Protein AF-A0A7W3QN17-F1 (afdb_monomer_lite)

Sequence (196 aa):
MSDGEKDFDPEIYRQVREPCVKVFTAPLEEVTPEARPVAGLGADSLDFSELAEGVTETFGISLTEEDVRGVETVADVPPQEIRQVNAHGPATQLNDTAEANALRRAFGETPPPVTAPKGVLGHLMGAAGAVEAVAGLLSASRGLAPPVANHENRAEDCPLDVVTGGPRHVGAGPVLSNSFGFGGHNACLVLGPPPE

Secondary structure (DSSP, 8-state):
---------HHHHHHHHHHHHHHH---GGG--SS----TT-------HHHHHHHHHHHH-----HHHHHT--B--S--GGG--EEE----S-HHHHHHHHHHHHHHHTTSPPPEE-THHHH---GGGHHHHHHHHHHHHHHHTEEPPPTT-----TT--S-B--SS-EE--SS-EEEEEEEGGGEEEEEEEPPPP-

pLDDT: mean 72.16, std 18.78, range [33.53, 97.31]

Organism: Actinomadura namibiensis (NCBI:txid182080)

Foldseek 3Di:
DDDCPPPDPVVVVVVVLVVVCVVVVDDSVVDDPDDDPDPPPPPPPCQLVNLQVVCCVPPVDHDDPLLRVLKDQDPPDQQVQALEEADQCLVDPVRLLVRLVVQCVRNPQAHHEYEYCCQPVPDPAPCNQSNSLSVQSCCQAVQKDAARHPPPDPPPPRSHNGHHDGIDRRDHFWYWYWHAHPPGPIDITIIHHGDD

Structure (mmCIF, N/CA/C/O backbone):
data_AF-A0A7W3QN17-F1
#
_entry.id   AF-A0A7W3QN17-F1
#
loop_
_atom_site.group_PDB
_atom_site.id
_atom_site.type_symbol
_atom_site.label_atom_id
_atom_site.label_alt_id
_atom_site.label_comp_id
_atom_site.label_asym_id
_atom_site.label_entity_id
_atom_site.label_seq_id
_atom_site.pdbx_PDB_ins_code
_atom_site.Cartn_x
_atom_site.Cartn_y
_atom_site.Cartn_z
_atom_site.occupancy
_atom_site.B_iso_or_equiv
_atom_site.auth_seq_id
_atom_site.auth_comp_id
_atom_site.auth_asym_id
_atom_site.auth_atom_id
_atom_site.pdbx_PDB_model_num
ATOM 1 N N . MET A 1 1 ? 11.129 30.497 -16.661 1.00 36.94 1 MET A N 1
ATOM 2 C CA . MET A 1 1 ? 11.023 29.082 -16.258 1.00 36.94 1 MET A CA 1
ATOM 3 C C . MET A 1 1 ? 10.074 28.473 -17.265 1.00 36.94 1 MET A C 1
ATOM 5 O O . MET A 1 1 ? 8.924 28.874 -17.267 1.00 36.94 1 MET A O 1
ATOM 9 N N . SER A 1 2 ? 10.598 27.736 -18.244 1.00 34.81 2 SER A N 1
ATOM 10 C CA . SER A 1 2 ? 9.805 27.171 -19.340 1.00 34.81 2 SER A CA 1
ATOM 11 C C . SER A 1 2 ? 8.930 26.046 -18.803 1.00 34.81 2 SER A C 1
ATOM 13 O O . SER A 1 2 ? 9.439 25.182 -18.087 1.00 34.81 2 SER A O 1
ATOM 15 N N . ASP A 1 3 ? 7.646 26.082 -19.143 1.00 39.78 3 ASP A N 1
ATOM 16 C CA . ASP A 1 3 ? 6.685 25.020 -18.869 1.00 39.78 3 ASP A CA 1
ATOM 17 C C . ASP A 1 3 ? 7.215 23.708 -19.455 1.00 39.78 3 ASP A C 1
ATOM 19 O O . ASP A 1 3 ? 7.410 23.578 -20.662 1.00 39.78 3 ASP A O 1
ATOM 23 N N . GLY A 1 4 ? 7.552 22.767 -18.575 1.00 38.47 4 GLY A N 1
ATOM 24 C CA . GLY A 1 4 ? 8.041 21.446 -18.948 1.00 38.47 4 GLY A CA 1
ATOM 25 C C . GLY A 1 4 ? 6.897 20.586 -19.462 1.00 38.47 4 GLY A C 1
ATOM 26 O O . GLY A 1 4 ? 6.431 19.696 -18.753 1.00 38.47 4 GLY A O 1
ATOM 27 N N . GLU A 1 5 ? 6.441 20.863 -20.680 1.00 43.50 5 GLU A N 1
ATOM 28 C CA . GLU A 1 5 ? 5.715 19.892 -21.491 1.00 43.50 5 GLU A CA 1
ATOM 29 C C . GLU A 1 5 ? 6.632 18.666 -21.615 1.00 43.50 5 GLU A C 1
ATOM 31 O O . GLU A 1 5 ? 7.765 18.764 -22.092 1.00 43.50 5 GLU A O 1
ATOM 36 N N . LYS A 1 6 ? 6.210 17.524 -21.059 1.00 45.06 6 LYS A N 1
ATOM 37 C CA . LYS A 1 6 ? 6.950 16.267 -21.200 1.00 45.06 6 LYS A CA 1
ATOM 38 C C . LYS A 1 6 ? 6.906 15.902 -22.681 1.00 45.06 6 LYS A C 1
ATOM 40 O O . LYS A 1 6 ? 5.905 15.366 -23.142 1.00 45.06 6 LYS A O 1
ATOM 45 N N . ASP A 1 7 ? 7.973 16.230 -23.395 1.00 48.78 7 ASP A N 1
ATOM 46 C CA . ASP A 1 7 ? 8.145 15.951 -24.817 1.00 48.78 7 ASP A CA 1
ATOM 47 C C . ASP A 1 7 ? 8.186 14.423 -25.004 1.00 48.78 7 ASP A C 1
ATOM 49 O O . ASP A 1 7 ? 9.203 13.760 -24.784 1.00 48.78 7 ASP A O 1
ATOM 53 N N . PHE A 1 8 ? 7.021 13.830 -25.261 1.00 54.09 8 PHE A N 1
ATOM 54 C CA . PHE A 1 8 ? 6.884 12.401 -25.511 1.00 54.09 8 PHE A CA 1
ATOM 55 C C . PHE A 1 8 ? 7.247 12.169 -26.974 1.00 54.09 8 PHE A C 1
ATOM 57 O O . PHE A 1 8 ? 6.595 12.734 -27.850 1.00 54.09 8 PHE A O 1
ATOM 64 N N . ASP A 1 9 ? 8.270 11.353 -27.246 1.00 69.19 9 ASP A N 1
ATOM 65 C CA . ASP A 1 9 ? 8.667 11.034 -28.621 1.00 69.19 9 ASP A CA 1
ATOM 66 C C . ASP A 1 9 ? 7.460 10.432 -29.378 1.00 69.19 9 ASP A C 1
ATOM 68 O O . ASP A 1 9 ? 7.006 9.329 -29.033 1.00 69.19 9 ASP A O 1
ATOM 72 N N . PRO A 1 10 ? 6.919 11.132 -30.396 1.00 66.06 10 PRO A N 1
ATOM 73 C CA . PRO A 1 10 ? 5.722 10.697 -31.109 1.00 66.06 10 PRO A CA 1
ATOM 74 C C . PRO A 1 10 ? 5.904 9.345 -31.802 1.00 66.06 10 PRO A C 1
ATOM 76 O O . PRO A 1 10 ? 4.937 8.603 -31.985 1.00 66.06 10 PRO A O 1
ATOM 79 N N . GLU A 1 11 ? 7.139 9.007 -32.173 1.00 63.81 11 GLU A N 1
ATOM 80 C CA . GLU A 1 11 ? 7.461 7.753 -32.840 1.00 63.81 11 GLU A CA 1
ATOM 81 C C . GLU A 1 11 ? 7.458 6.584 -31.848 1.00 63.81 11 GLU A C 1
ATOM 83 O O . GLU A 1 11 ? 6.894 5.530 -32.148 1.00 63.81 11 GLU A O 1
ATOM 88 N N . ILE A 1 12 ? 7.976 6.782 -30.631 1.00 62.78 12 ILE A N 1
ATOM 89 C CA . ILE A 1 12 ? 7.890 5.784 -29.550 1.00 62.78 12 ILE A CA 1
ATOM 90 C C . ILE A 1 12 ? 6.429 5.572 -29.145 1.00 62.78 12 ILE A C 1
ATOM 92 O O . ILE A 1 12 ? 5.979 4.431 -29.014 1.00 62.78 12 ILE A O 1
ATOM 96 N N . TYR A 1 13 ? 5.664 6.657 -28.999 1.00 60.62 13 TYR A N 1
ATOM 97 C CA . TYR A 1 13 ? 4.239 6.576 -28.686 1.00 60.62 13 TYR A CA 1
ATOM 98 C C . TYR A 1 13 ? 3.478 5.751 -29.734 1.00 60.62 13 TYR A C 1
ATOM 100 O O . TYR A 1 13 ? 2.711 4.853 -29.387 1.00 60.62 13 TYR A O 1
ATOM 108 N N . ARG A 1 14 ? 3.745 5.988 -31.024 1.00 65.69 14 ARG A N 1
ATOM 109 C CA . ARG A 1 14 ? 3.155 5.234 -32.136 1.00 65.69 14 ARG A CA 1
ATOM 110 C C . ARG A 1 14 ? 3.524 3.747 -32.098 1.00 65.69 14 ARG A C 1
ATOM 112 O O . ARG A 1 14 ? 2.636 2.903 -32.219 1.00 65.69 14 ARG A O 1
ATOM 119 N N . GLN A 1 15 ? 4.799 3.426 -31.874 1.00 66.50 15 GLN A N 1
ATOM 120 C CA . GLN A 1 15 ? 5.297 2.045 -31.825 1.00 66.50 15 GLN A CA 1
ATOM 121 C C . GLN A 1 15 ? 4.702 1.225 -30.673 1.00 66.50 15 GLN A C 1
ATOM 123 O O . GLN A 1 15 ? 4.503 0.021 -30.827 1.00 66.50 15 GLN A O 1
ATOM 128 N N . VAL A 1 16 ? 4.385 1.859 -29.540 1.00 57.88 16 VAL A N 1
ATOM 129 C CA . VAL A 1 16 ? 3.732 1.206 -28.391 1.00 57.88 16 VAL A CA 1
ATOM 130 C C . VAL A 1 16 ? 2.209 1.144 -28.564 1.00 57.88 16 VAL A C 1
ATOM 132 O O . VAL A 1 16 ? 1.584 0.145 -28.209 1.00 57.88 16 VAL A O 1
ATOM 135 N N . ARG A 1 17 ? 1.599 2.181 -29.151 1.00 63.09 17 ARG A N 1
ATOM 136 C CA . ARG A 1 17 ? 0.145 2.291 -29.350 1.00 63.09 17 ARG A CA 1
ATOM 137 C C . ARG A 1 17 ? -0.404 1.284 -30.356 1.00 63.09 17 ARG A C 1
ATOM 139 O O . ARG A 1 17 ? -1.451 0.689 -30.107 1.00 63.09 17 ARG A O 1
ATOM 146 N N . GLU A 1 18 ? 0.278 1.083 -31.481 1.00 68.12 18 GLU A N 1
ATOM 147 C CA . GLU A 1 18 ? -0.204 0.206 -32.558 1.00 68.12 18 GLU A CA 1
ATOM 148 C C . GLU A 1 18 ? -0.396 -1.268 -32.116 1.00 68.12 18 GLU A C 1
ATOM 150 O O . GLU A 1 18 ? -1.425 -1.858 -32.464 1.00 68.12 18 GLU A O 1
ATOM 155 N N . PRO A 1 19 ? 0.511 -1.888 -31.332 1.00 64.94 19 PRO A N 1
ATOM 156 C CA . PRO A 1 19 ? 0.279 -3.205 -30.736 1.00 64.94 19 PRO A CA 1
ATOM 157 C C . PRO A 1 19 ? -0.889 -3.239 -29.744 1.00 64.94 19 PRO A C 1
ATOM 159 O O . PRO A 1 19 ? -1.699 -4.161 -29.808 1.00 64.94 19 PRO A O 1
ATOM 162 N N . CYS A 1 20 ? -1.017 -2.239 -28.863 1.00 49.06 20 CYS A N 1
ATOM 163 C CA . CYS A 1 20 ? -2.095 -2.181 -27.869 1.00 49.06 20 CYS A CA 1
ATOM 164 C C . CYS A 1 20 ? -3.478 -2.140 -28.532 1.00 49.06 20 CYS A C 1
ATOM 166 O O . CYS A 1 20 ? -4.368 -2.888 -28.147 1.00 49.06 20 CYS A O 1
ATOM 168 N N . VAL A 1 21 ? -3.640 -1.344 -29.589 1.00 65.25 21 VAL A N 1
ATOM 169 C CA . VAL A 1 21 ? -4.884 -1.275 -30.377 1.00 65.25 21 VAL A CA 1
ATOM 170 C C . VAL A 1 21 ? -5.237 -2.617 -31.015 1.00 65.25 21 VAL A C 1
ATOM 172 O O . VAL A 1 21 ? -6.396 -3.023 -31.014 1.00 65.25 21 VAL A O 1
ATOM 175 N N . LYS A 1 22 ? -4.235 -3.348 -31.518 1.00 60.97 22 LYS A N 1
ATOM 176 C CA . LYS A 1 22 ? -4.445 -4.678 -32.107 1.00 60.97 22 LYS A CA 1
ATOM 177 C C . LYS A 1 22 ? -4.839 -5.730 -31.072 1.00 60.97 22 LYS A C 1
ATOM 179 O O . LYS A 1 22 ? -5.630 -6.608 -31.396 1.00 60.97 22 LYS A O 1
ATOM 184 N N . VAL A 1 23 ? -4.279 -5.661 -29.864 1.00 56.19 23 VAL A N 1
ATOM 185 C CA . VAL A 1 23 ? -4.540 -6.628 -28.784 1.00 56.19 23 VAL A CA 1
ATOM 186 C C . VAL A 1 23 ? -5.874 -6.353 -28.094 1.00 56.19 23 VAL A C 1
ATOM 188 O O . VAL A 1 23 ? -6.630 -7.284 -27.846 1.00 56.19 23 VAL A O 1
ATOM 191 N N . PHE A 1 24 ? -6.169 -5.086 -27.804 1.00 47.88 24 PHE A N 1
ATOM 192 C CA . PHE A 1 24 ? -7.329 -4.686 -27.003 1.00 47.88 24 PHE A CA 1
ATOM 193 C C . PHE A 1 24 ? -8.538 -4.256 -27.840 1.00 47.88 24 PHE A C 1
ATOM 195 O O . PHE A 1 24 ? -9.563 -3.879 -27.280 1.00 47.88 24 PHE A O 1
ATOM 202 N N . THR A 1 25 ? -8.448 -4.306 -29.175 1.00 66.44 25 THR A N 1
ATOM 203 C CA . THR A 1 25 ? -9.539 -3.945 -30.106 1.00 66.44 25 THR A CA 1
ATOM 204 C C . THR A 1 25 ? -10.136 -2.545 -29.892 1.00 66.44 25 THR A C 1
ATOM 206 O O . THR A 1 25 ? -11.248 -2.270 -30.334 1.00 66.44 25 THR A O 1
ATOM 209 N N . ALA A 1 26 ? -9.397 -1.642 -29.244 1.00 56.97 26 ALA A N 1
ATOM 210 C CA . ALA A 1 26 ? -9.817 -0.261 -29.031 1.00 56.97 26 ALA A CA 1
ATOM 211 C C . ALA A 1 26 ? -9.664 0.564 -30.324 1.00 56.97 26 ALA A C 1
ATOM 213 O O . ALA A 1 26 ? -8.673 0.374 -31.038 1.00 56.97 26 ALA A O 1
ATOM 214 N N . PRO A 1 27 ? -10.575 1.507 -30.633 1.00 69.69 27 PRO A N 1
ATOM 215 C CA . PRO A 1 27 ? -10.381 2.451 -31.728 1.00 69.69 27 PRO A CA 1
ATOM 216 C C . PRO A 1 27 ? -9.091 3.247 -31.518 1.00 69.69 27 PRO A C 1
ATOM 218 O O . PRO A 1 27 ? -8.820 3.748 -30.425 1.00 69.69 27 PRO A O 1
ATOM 221 N N . LEU A 1 28 ? -8.266 3.355 -32.562 1.00 65.31 28 LEU A N 1
ATOM 222 C CA . LEU A 1 28 ? -6.945 3.979 -32.472 1.00 65.31 28 LEU A CA 1
ATOM 223 C C . LEU A 1 28 ? -7.077 5.412 -31.937 1.00 65.31 28 LEU A C 1
ATOM 225 O O . LEU A 1 28 ? -6.368 5.797 -31.012 1.00 65.31 28 LEU A O 1
ATOM 229 N N . GLU A 1 29 ? -8.028 6.165 -32.474 1.00 70.06 29 GLU A N 1
ATOM 230 C CA . GLU A 1 29 ? -8.421 7.527 -32.113 1.00 70.06 29 GLU A CA 1
ATOM 231 C C . GLU A 1 29 ? -8.774 7.745 -30.631 1.00 70.06 29 GLU A C 1
ATOM 233 O O . GLU A 1 29 ? -8.640 8.871 -30.155 1.00 70.06 29 GLU A O 1
ATOM 238 N N . GLU A 1 30 ? -9.150 6.700 -29.892 1.00 64.31 30 GLU A N 1
ATOM 239 C CA . GLU A 1 30 ? -9.484 6.783 -28.463 1.00 64.31 30 GLU A CA 1
ATOM 240 C C . GLU A 1 30 ? -8.268 6.556 -27.552 1.00 64.31 30 GLU A C 1
ATOM 242 O O . GLU A 1 30 ? -8.265 6.964 -26.390 1.00 64.31 30 GLU A O 1
ATOM 247 N N . VAL A 1 31 ? -7.191 5.966 -28.080 1.00 59.59 31 VAL A N 1
ATOM 248 C CA . VAL A 1 31 ? -5.925 5.813 -27.358 1.00 59.59 31 VAL A CA 1
ATOM 249 C C . VAL A 1 31 ? -5.125 7.102 -27.513 1.00 59.59 31 VAL A C 1
ATOM 251 O O . VAL A 1 31 ? -4.498 7.323 -28.554 1.00 59.59 31 VAL A O 1
ATOM 254 N N . THR A 1 32 ? -5.166 7.947 -26.481 1.00 67.94 32 THR A N 1
ATOM 255 C CA . THR A 1 32 ? -4.468 9.242 -26.418 1.00 67.94 32 THR A CA 1
ATOM 256 C C . THR A 1 32 ? -3.353 9.218 -25.359 1.00 67.94 32 THR A C 1
ATOM 258 O O . THR A 1 32 ? -3.362 8.355 -24.477 1.00 67.94 32 THR A O 1
ATOM 261 N N . PRO A 1 33 ? -2.333 10.093 -25.448 1.00 52.28 33 PRO A N 1
ATOM 262 C CA . PRO A 1 33 ? -1.288 10.195 -24.423 1.00 52.28 33 PRO A CA 1
ATOM 263 C C . PRO A 1 33 ? -1.785 10.887 -23.142 1.00 52.28 33 PRO A C 1
ATOM 265 O O . PRO A 1 33 ? -1.054 10.987 -22.158 1.00 52.28 33 PRO A O 1
ATOM 268 N N . GLU A 1 34 ? -3.026 11.370 -23.144 1.00 48.50 34 GLU A N 1
ATOM 269 C CA . GLU A 1 34 ? -3.639 12.123 -22.064 1.00 48.50 34 GLU A CA 1
ATOM 270 C C . GLU A 1 34 ? -4.595 11.215 -21.292 1.00 48.50 34 GLU A C 1
ATOM 272 O O . GLU A 1 34 ? -5.586 10.718 -21.827 1.00 48.50 34 GLU A O 1
ATOM 277 N N . ALA A 1 35 ? -4.335 11.016 -20.001 1.00 45.31 35 ALA A N 1
ATOM 278 C CA . ALA A 1 35 ? -5.284 10.321 -19.145 1.00 45.31 35 ALA A CA 1
ATOM 279 C C . ALA A 1 35 ? -6.529 11.202 -18.949 1.00 45.31 35 ALA A C 1
ATOM 281 O O . ALA A 1 35 ? -6.460 12.257 -18.317 1.00 45.31 35 ALA A O 1
ATOM 282 N N . ARG A 1 36 ? -7.673 10.767 -19.485 1.00 41.97 36 ARG A N 1
ATOM 283 C CA . ARG A 1 36 ? -8.985 11.369 -19.222 1.00 41.97 36 ARG A CA 1
ATOM 284 C C . ARG A 1 36 ? -9.959 10.281 -18.768 1.00 41.97 36 ARG A C 1
ATOM 286 O O . ARG A 1 36 ? -9.915 9.183 -19.321 1.00 41.97 36 ARG A O 1
ATOM 293 N N . PRO A 1 37 ? -10.855 10.559 -17.807 1.00 37.44 37 PRO A N 1
ATOM 294 C CA . PRO A 1 37 ? -11.975 9.670 -17.525 1.00 37.44 37 PRO A CA 1
ATOM 295 C C . PRO A 1 37 ? -12.833 9.542 -18.789 1.00 37.44 37 PRO A C 1
ATOM 297 O O . PRO A 1 37 ? -13.366 10.545 -19.269 1.00 37.44 37 PRO A O 1
ATOM 300 N N . VAL A 1 38 ? -12.948 8.340 -19.356 1.00 40.91 38 VAL A N 1
ATOM 301 C CA . VAL A 1 38 ? -13.828 8.112 -20.508 1.00 40.91 38 VAL A CA 1
ATOM 302 C C . VAL A 1 38 ? -15.173 7.623 -19.995 1.00 40.91 38 VAL A C 1
ATOM 304 O O . VAL A 1 38 ? -15.309 6.500 -19.513 1.00 40.91 38 VAL A O 1
ATOM 307 N N . ALA A 1 39 ? -16.180 8.486 -20.084 1.00 37.25 39 ALA A N 1
ATOM 308 C CA . ALA A 1 39 ? -17.552 8.089 -19.820 1.00 37.25 39 ALA A CA 1
ATOM 309 C C . ALA A 1 39 ? -18.017 7.116 -20.918 1.00 37.25 39 ALA A C 1
ATOM 311 O O . ALA A 1 39 ? -18.034 7.479 -22.092 1.00 37.25 39 ALA A O 1
ATOM 312 N N . GLY A 1 40 ? -18.407 5.897 -20.534 1.00 39.50 40 GLY A N 1
ATOM 313 C CA . GLY A 1 40 ? -19.042 4.935 -21.441 1.00 39.50 40 GLY A CA 1
ATOM 314 C C . GLY A 1 40 ? -18.103 4.016 -22.227 1.00 39.50 40 GLY A C 1
ATOM 315 O O . GLY A 1 40 ? -18.534 3.471 -23.236 1.00 39.50 40 GLY A O 1
ATOM 316 N N . LEU A 1 41 ? -16.859 3.805 -21.779 1.00 35.28 41 LEU A N 1
ATOM 317 C CA . LEU A 1 41 ? -15.902 2.939 -22.485 1.00 35.28 41 LEU A CA 1
ATOM 318 C C . LEU A 1 41 ? -16.312 1.458 -22.561 1.00 35.28 41 LEU A C 1
ATOM 320 O O . LEU A 1 41 ? -15.695 0.719 -23.317 1.00 35.28 41 LEU A O 1
ATOM 324 N N . GLY A 1 42 ? -17.287 0.983 -21.774 1.00 36.06 42 GLY A N 1
ATOM 325 C CA . GLY A 1 42 ? -17.647 -0.445 -21.751 1.00 36.06 42 GLY A CA 1
ATOM 326 C C . GLY A 1 42 ? -16.463 -1.379 -21.450 1.00 36.06 42 GLY A C 1
ATOM 327 O O . GLY A 1 42 ? -16.565 -2.584 -21.645 1.00 36.06 42 GLY A O 1
ATOM 328 N N . ALA A 1 43 ? -15.336 -0.825 -20.997 1.00 36.34 43 ALA A N 1
ATOM 329 C CA . ALA A 1 43 ? -14.327 -1.542 -20.265 1.00 36.34 43 ALA A CA 1
ATOM 330 C C . ALA A 1 43 ? -14.895 -1.651 -18.856 1.00 36.34 43 ALA A C 1
ATOM 332 O O . ALA A 1 43 ? -14.879 -0.666 -18.114 1.00 36.34 43 ALA A O 1
ATOM 333 N N . ASP A 1 44 ? -15.422 -2.822 -18.509 1.00 33.53 44 ASP A N 1
ATOM 334 C CA . ASP A 1 44 ? -15.405 -3.210 -17.109 1.00 33.53 44 ASP A CA 1
ATOM 335 C C . ASP A 1 44 ? -13.923 -3.189 -16.727 1.00 33.53 44 ASP A C 1
ATOM 337 O O . ASP A 1 44 ? -13.124 -4.048 -17.105 1.00 33.53 44 ASP A O 1
ATOM 341 N N . SER A 1 45 ? -13.510 -2.114 -16.047 1.00 37.88 45 SER A N 1
ATOM 342 C CA . SER A 1 45 ? -12.477 -2.247 -15.029 1.00 37.88 45 SER A CA 1
ATOM 343 C C . SER A 1 45 ? -12.808 -3.539 -14.307 1.00 37.88 45 SER A C 1
ATOM 345 O O . SER A 1 45 ? -13.958 -3.606 -13.882 1.00 37.88 45 SER A O 1
ATOM 347 N N . LEU A 1 46 ? -11.886 -4.514 -14.240 1.00 39.38 46 LEU A N 1
ATOM 348 C CA . LEU A 1 46 ? -12.014 -5.708 -13.389 1.00 39.38 46 LEU A CA 1
ATOM 349 C C . LEU A 1 46 ? -12.962 -5.361 -12.248 1.00 39.38 46 LEU A C 1
ATOM 351 O O . LEU A 1 46 ? -12.585 -4.530 -11.409 1.00 39.38 46 LEU A O 1
ATOM 355 N N . ASP A 1 47 ? -14.211 -5.838 -12.323 1.00 49.38 47 ASP A N 1
ATOM 356 C CA . ASP A 1 47 ? -15.201 -5.478 -11.314 1.00 49.38 47 ASP A CA 1
ATOM 357 C C . ASP A 1 47 ? -14.534 -5.882 -9.998 1.00 49.38 47 ASP A C 1
ATOM 359 O O . ASP A 1 47 ? -13.870 -6.924 -9.932 1.00 49.38 47 ASP A O 1
ATOM 363 N N . PHE A 1 48 ? -14.592 -5.047 -8.961 1.00 48.06 48 PHE A N 1
ATOM 364 C CA . PHE A 1 48 ? -14.012 -5.439 -7.678 1.00 48.06 48 PHE A CA 1
ATOM 365 C C . PHE A 1 48 ? -14.525 -6.827 -7.246 1.00 48.06 48 PHE A C 1
ATOM 367 O O . PHE A 1 48 ? -13.807 -7.545 -6.555 1.00 48.06 48 PHE A O 1
ATOM 374 N N . SER A 1 49 ? -15.709 -7.219 -7.724 1.00 50.00 49 SER A N 1
ATOM 375 C CA . SER A 1 49 ? -16.278 -8.565 -7.669 1.00 50.00 49 SER A CA 1
ATOM 376 C C . SER A 1 49 ? -15.427 -9.628 -8.393 1.00 50.00 49 SER A C 1
ATOM 378 O O . SER A 1 49 ? -15.053 -10.619 -7.775 1.00 50.00 49 SER A O 1
ATOM 380 N N . GLU A 1 50 ? -15.030 -9.420 -9.654 1.00 48.56 50 GLU A N 1
ATOM 381 C CA . GLU A 1 50 ? -14.155 -10.337 -10.413 1.00 48.56 50 GLU A CA 1
ATOM 382 C C . GLU A 1 50 ? -12.743 -10.433 -9.807 1.00 48.56 50 GLU A C 1
ATOM 384 O O . GLU A 1 50 ? -12.122 -11.498 -9.766 1.00 48.56 50 GLU A O 1
ATOM 389 N N . LEU A 1 51 ? -12.222 -9.317 -9.290 1.00 49.34 51 LEU A N 1
ATOM 390 C CA . LEU A 1 51 ? -10.953 -9.293 -8.566 1.00 49.34 51 LEU A CA 1
ATOM 391 C C . LEU A 1 51 ? -11.049 -10.041 -7.228 1.00 49.34 51 LEU A C 1
ATOM 393 O O . LEU A 1 51 ? -10.125 -10.771 -6.862 1.00 49.34 51 LEU A O 1
ATOM 397 N N . ALA A 1 52 ? -12.155 -9.865 -6.503 1.00 54.22 52 ALA A N 1
ATOM 398 C CA . ALA A 1 52 ? -12.439 -10.577 -5.265 1.00 54.22 52 ALA A CA 1
ATOM 399 C C . ALA A 1 52 ? -12.547 -12.088 -5.509 1.00 54.22 52 ALA A C 1
ATOM 401 O O . ALA A 1 52 ? -11.909 -12.856 -4.787 1.00 54.22 52 ALA A O 1
ATOM 402 N N . GLU A 1 53 ? -13.249 -12.507 -6.564 1.00 55.44 53 GLU A N 1
ATOM 403 C CA . GLU A 1 53 ? -13.318 -13.905 -7.003 1.00 55.44 53 GLU A CA 1
ATOM 404 C C . GLU A 1 53 ? -11.927 -14.461 -7.330 1.00 55.44 53 GLU A C 1
ATOM 406 O O . GLU A 1 53 ? -11.544 -15.506 -6.800 1.00 55.44 53 GLU A O 1
ATOM 411 N N . GLY A 1 54 ? -11.115 -13.730 -8.101 1.00 51.72 54 GLY A N 1
ATOM 412 C CA . GLY A 1 54 ? -9.745 -14.139 -8.421 1.00 51.72 54 GLY A CA 1
ATOM 413 C C . GLY A 1 54 ? -8.849 -14.289 -7.183 1.00 51.72 54 GLY A C 1
ATOM 414 O O . GLY A 1 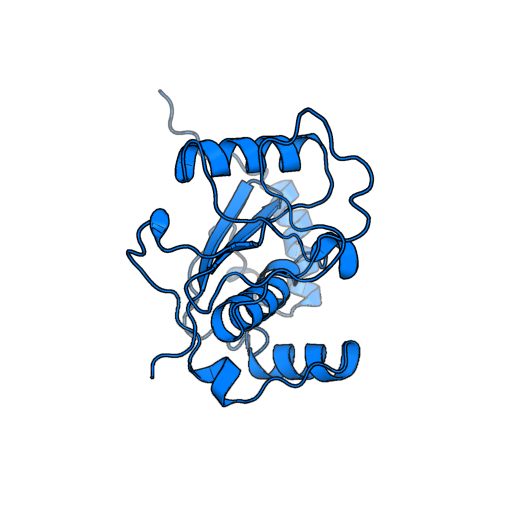54 ? -8.048 -15.226 -7.098 1.00 51.72 54 GLY A O 1
ATOM 415 N N . VAL A 1 55 ? -8.999 -13.409 -6.187 1.00 51.62 55 VAL A N 1
ATOM 416 C CA . VAL A 1 55 ? -8.293 -13.503 -4.898 1.00 51.62 55 VAL A CA 1
ATOM 417 C C . VAL A 1 55 ? -8.785 -14.702 -4.079 1.00 51.62 55 VAL A C 1
ATOM 419 O O . VAL A 1 55 ? -7.966 -15.407 -3.477 1.00 51.62 55 VAL A O 1
ATOM 422 N N . THR A 1 56 ? -10.092 -14.976 -4.075 1.00 57.00 56 THR A N 1
ATOM 423 C CA . THR A 1 56 ? -10.672 -16.154 -3.420 1.00 57.00 56 THR A CA 1
ATOM 424 C C . THR A 1 56 ? -10.178 -17.450 -4.052 1.00 57.00 56 THR A C 1
ATOM 426 O O . THR A 1 56 ? -9.707 -18.324 -3.324 1.00 57.00 56 THR A O 1
ATOM 429 N N . GLU A 1 57 ? -10.212 -17.574 -5.378 1.00 51.75 57 GLU A N 1
ATOM 430 C CA . GLU A 1 57 ? -9.751 -18.778 -6.077 1.00 51.75 57 GLU A CA 1
ATOM 431 C C . GLU A 1 57 ? -8.247 -19.010 -5.910 1.00 51.75 57 GLU A C 1
ATOM 433 O O . GLU A 1 57 ? -7.813 -20.136 -5.662 1.00 51.75 57 GLU A O 1
ATOM 438 N N . THR A 1 58 ? -7.440 -17.951 -6.011 1.00 41.62 58 THR A N 1
ATOM 439 C CA . THR A 1 58 ? -5.975 -18.078 -6.015 1.00 41.62 58 THR A CA 1
ATOM 440 C C . THR A 1 58 ? -5.399 -18.258 -4.610 1.00 41.62 58 THR A C 1
ATOM 442 O O . THR A 1 58 ? -4.449 -19.018 -4.420 1.00 41.62 58 THR A O 1
ATOM 445 N N . PHE A 1 59 ? -5.953 -17.559 -3.616 1.00 44.59 59 PHE A N 1
ATOM 446 C CA . PHE A 1 59 ? -5.372 -17.476 -2.271 1.00 44.59 59 PHE A CA 1
ATOM 447 C C . PHE A 1 59 ? -6.271 -18.056 -1.170 1.00 44.59 59 PHE A C 1
ATOM 449 O O . PHE A 1 59 ? -5.863 -18.081 -0.009 1.00 44.59 59 PHE A O 1
ATOM 456 N N . GLY A 1 60 ? -7.483 -18.520 -1.497 1.00 46.81 60 GLY A N 1
ATOM 457 C CA . GLY A 1 60 ? -8.442 -19.052 -0.522 1.00 46.81 60 GLY A CA 1
ATOM 458 C C . GLY A 1 60 ? -9.030 -17.991 0.416 1.00 46.81 60 GLY A C 1
ATOM 459 O O . GLY A 1 60 ? -9.546 -18.329 1.482 1.00 46.81 60 GLY A O 1
ATOM 460 N N . ILE A 1 61 ? -8.923 -16.706 0.063 1.00 53.03 61 ILE A N 1
ATOM 461 C CA . ILE A 1 61 ? -9.415 -15.585 0.872 1.00 53.03 61 ILE A CA 1
ATOM 462 C C . ILE A 1 61 ? -10.826 -15.227 0.406 1.00 53.03 61 ILE A C 1
ATOM 464 O O . ILE A 1 61 ? -10.981 -14.625 -0.651 1.00 53.03 61 ILE A O 1
ATOM 468 N N . SER A 1 62 ? -11.848 -15.558 1.199 1.00 56.22 62 SER A N 1
ATOM 469 C CA . SER A 1 62 ? -13.230 -15.150 0.911 1.00 56.22 62 SER A CA 1
ATOM 470 C C . SER A 1 62 ? -13.412 -13.651 1.166 1.00 56.22 62 SER A C 1
ATOM 472 O O . SER A 1 62 ? -13.127 -13.171 2.269 1.00 56.22 62 SER A O 1
ATOM 474 N N . LEU A 1 63 ? -13.908 -12.948 0.152 1.00 55.38 63 LEU A N 1
ATOM 475 C CA . LEU A 1 63 ? -14.370 -11.561 0.188 1.00 55.38 63 LEU A CA 1
ATOM 476 C C . LEU A 1 63 ? -15.873 -11.569 -0.099 1.00 55.38 63 LEU A C 1
ATOM 478 O O . LEU A 1 63 ? -16.304 -12.207 -1.056 1.00 55.38 63 LEU A O 1
ATOM 482 N N . THR A 1 64 ? -16.681 -10.942 0.748 1.00 59.38 64 THR A N 1
ATOM 483 C CA . THR A 1 64 ? -18.136 -10.860 0.549 1.00 59.38 64 THR A CA 1
ATOM 484 C C . THR A 1 64 ? -18.503 -9.660 -0.326 1.00 59.38 64 THR A C 1
ATOM 486 O O . THR A 1 64 ? -17.753 -8.689 -0.403 1.00 59.38 64 THR A O 1
ATOM 489 N N . GLU A 1 65 ? -19.683 -9.679 -0.959 1.00 55.09 65 GLU A N 1
ATOM 490 C CA . GLU A 1 65 ? -20.203 -8.496 -1.671 1.00 55.09 65 GLU A CA 1
ATOM 491 C C . GLU A 1 65 ? -20.297 -7.261 -0.757 1.00 55.09 65 GLU A C 1
ATOM 493 O O . GLU A 1 65 ? -20.166 -6.135 -1.227 1.00 55.09 65 GLU A O 1
ATOM 498 N N . GLU A 1 66 ? -20.508 -7.456 0.546 1.00 57.19 66 GLU A N 1
ATOM 499 C CA . GLU A 1 66 ? -20.541 -6.387 1.548 1.00 57.19 66 GLU A CA 1
ATOM 500 C C . GLU A 1 66 ? -19.148 -5.782 1.787 1.00 57.19 66 GLU A C 1
ATOM 502 O O . GLU A 1 66 ? -19.015 -4.558 1.801 1.00 57.19 66 GLU A O 1
ATOM 507 N N . ASP A 1 67 ? -18.101 -6.619 1.852 1.00 55.25 67 ASP A N 1
ATOM 508 C CA . ASP A 1 67 ? -16.700 -6.172 1.955 1.00 55.25 67 ASP A CA 1
ATOM 509 C C . ASP A 1 67 ? -16.285 -5.292 0.762 1.00 55.25 67 ASP A C 1
ATOM 511 O O . ASP A 1 67 ? -15.418 -4.428 0.892 1.00 55.25 67 ASP A O 1
ATOM 515 N N . VAL A 1 68 ? -16.899 -5.529 -0.402 1.00 52.97 68 VAL A N 1
ATOM 516 C CA . VAL A 1 68 ? -16.596 -4.854 -1.670 1.00 52.97 68 VAL A CA 1
ATOM 517 C C . VAL A 1 68 ? -17.496 -3.637 -1.925 1.00 52.97 68 VAL A C 1
ATOM 519 O O . VAL A 1 68 ? -17.038 -2.637 -2.476 1.00 52.97 68 VAL A O 1
ATOM 522 N N . ARG A 1 69 ? -18.776 -3.675 -1.534 1.00 49.47 69 ARG A N 1
ATOM 523 C CA . ARG A 1 69 ? -19.725 -2.575 -1.794 1.00 49.47 69 ARG A CA 1
ATOM 524 C C . ARG A 1 69 ? -19.519 -1.349 -0.918 1.00 49.47 69 ARG A C 1
ATOM 526 O O . ARG A 1 69 ? -19.876 -0.260 -1.351 1.00 49.47 69 ARG A O 1
ATOM 533 N N . GLY A 1 70 ? -18.967 -1.499 0.284 1.00 47.38 70 GLY A N 1
ATOM 534 C CA . GLY A 1 70 ? -18.683 -0.361 1.166 1.00 47.38 70 GLY A CA 1
ATOM 535 C C . GLY A 1 70 ? -17.341 0.326 0.890 1.00 47.38 70 GLY A C 1
ATOM 536 O O . GLY A 1 70 ? -16.850 1.077 1.727 1.00 47.38 70 GLY A O 1
ATOM 537 N N . VAL A 1 71 ? -16.717 0.042 -0.255 1.00 45.66 71 VAL A N 1
ATOM 538 C CA . VAL A 1 71 ? -15.411 0.585 -0.626 1.00 45.66 71 VAL A CA 1
ATOM 539 C C . VAL A 1 71 ? -15.564 2.017 -1.119 1.00 45.66 71 VAL A C 1
ATOM 541 O O . VAL A 1 71 ? -16.005 2.263 -2.240 1.00 45.66 71 VAL A O 1
ATOM 544 N N . GLU A 1 72 ? -15.128 2.969 -0.300 1.00 47.22 72 GLU A N 1
ATOM 545 C CA . GLU A 1 72 ? -15.079 4.381 -0.667 1.00 47.22 72 GLU A CA 1
ATOM 546 C C . GLU A 1 72 ? -13.652 4.925 -0.551 1.00 47.22 72 GLU A C 1
ATOM 548 O O . GLU A 1 72 ? -12.904 4.619 0.383 1.00 47.22 72 GLU A O 1
ATOM 553 N N . THR A 1 73 ? -13.265 5.778 -1.504 1.00 48.28 73 THR A N 1
ATOM 554 C CA . THR A 1 73 ? -12.122 6.669 -1.306 1.00 48.28 73 THR A CA 1
ATOM 555 C C . THR A 1 73 ? -12.524 7.718 -0.281 1.00 48.28 73 THR A C 1
ATOM 557 O O . THR A 1 73 ? -13.374 8.563 -0.564 1.00 48.28 73 THR A O 1
ATOM 560 N N . VAL A 1 74 ? -11.913 7.683 0.897 1.00 55.78 74 VAL A N 1
ATOM 561 C CA . VAL A 1 74 ? -12.174 8.682 1.936 1.00 55.78 74 VAL A CA 1
ATOM 562 C C . VAL A 1 74 ? -11.332 9.932 1.674 1.00 55.78 74 VAL A C 1
ATOM 564 O O . VAL A 1 74 ? -10.103 9.875 1.600 1.00 55.78 74 VAL A O 1
ATOM 567 N N . ALA A 1 75 ? -12.006 11.069 1.495 1.00 56.00 75 ALA A N 1
ATOM 568 C CA . ALA A 1 75 ? -11.369 12.379 1.400 1.00 56.00 75 ALA A CA 1
ATOM 569 C C . ALA A 1 75 ? -11.083 12.945 2.803 1.00 56.00 75 ALA A C 1
ATOM 571 O O . ALA A 1 75 ? -11.750 12.589 3.771 1.00 56.00 75 ALA A O 1
ATOM 572 N N . ASP A 1 76 ? -10.096 13.838 2.899 1.00 67.31 76 ASP A N 1
ATOM 573 C CA . ASP A 1 76 ? -9.815 14.659 4.090 1.00 67.31 76 ASP A CA 1
ATOM 574 C C . ASP A 1 76 ? -9.469 13.902 5.391 1.00 67.31 76 ASP A C 1
ATOM 576 O O . ASP A 1 76 ? -9.636 14.437 6.486 1.00 67.31 76 ASP A O 1
ATOM 580 N N . VAL A 1 77 ? -8.918 12.687 5.292 1.00 78.12 77 VAL A N 1
ATOM 581 C CA . VAL A 1 77 ? -8.417 11.940 6.459 1.00 78.12 77 VAL A CA 1
ATOM 582 C C . VAL A 1 77 ? -7.111 12.566 6.977 1.00 78.12 77 VAL A C 1
ATOM 584 O O . VAL A 1 77 ? -6.128 12.636 6.228 1.00 78.12 77 VAL A O 1
ATOM 587 N N . PRO A 1 78 ? -7.041 12.993 8.253 1.00 85.69 78 PRO A N 1
ATOM 588 C CA . PRO A 1 78 ? -5.802 13.473 8.852 1.00 85.69 78 PRO A CA 1
ATOM 589 C C . PRO A 1 78 ? -4.711 12.389 8.833 1.00 85.69 78 PRO A C 1
ATOM 591 O O . PRO A 1 78 ? -5.002 11.228 9.128 1.00 85.69 78 PRO A O 1
ATOM 594 N N . PRO A 1 79 ? -3.431 12.732 8.584 1.00 86.88 79 PRO A N 1
ATOM 595 C CA . PRO A 1 79 ? -2.338 11.754 8.586 1.00 86.88 79 PRO A CA 1
ATOM 596 C C . PRO A 1 79 ? -2.258 10.900 9.862 1.00 86.88 79 PRO A C 1
ATOM 598 O O . PRO A 1 79 ? -1.828 9.753 9.816 1.00 86.88 79 PRO A O 1
ATOM 601 N N . GLN A 1 80 ? -2.688 11.443 11.003 1.00 89.75 80 GLN A N 1
ATOM 602 C CA . GLN A 1 80 ? -2.683 10.770 12.303 1.00 89.75 80 GLN A CA 1
ATOM 603 C C . GLN A 1 80 ? -3.749 9.670 12.430 1.00 89.75 80 GLN A C 1
ATOM 605 O O . GLN A 1 80 ? -3.654 8.837 13.329 1.00 89.75 80 GLN A O 1
ATOM 610 N N . GLU A 1 81 ? -4.763 9.668 11.565 1.00 91.00 81 GLU A N 1
ATOM 611 C CA . GLU A 1 81 ? -5.835 8.668 11.565 1.00 91.00 81 GLU A CA 1
ATOM 612 C C . GLU A 1 81 ? -5.518 7.461 10.673 1.00 91.00 81 GLU A C 1
ATOM 614 O O . GLU A 1 81 ? -6.161 6.416 10.800 1.00 91.00 81 GLU A O 1
ATOM 619 N N . ILE A 1 82 ? -4.497 7.569 9.815 1.00 94.69 82 ILE A N 1
ATOM 620 C CA . ILE A 1 82 ? -4.030 6.462 8.980 1.00 94.69 82 ILE A CA 1
ATOM 621 C C . ILE A 1 82 ? -3.435 5.368 9.871 1.00 94.69 82 ILE A C 1
ATOM 623 O O . ILE A 1 82 ? -2.452 5.574 10.582 1.00 94.69 82 ILE A O 1
ATOM 627 N N . ARG A 1 83 ? -4.021 4.172 9.809 1.00 96.31 83 ARG A N 1
ATOM 628 C CA . ARG A 1 83 ? -3.641 3.012 10.628 1.00 96.31 83 ARG A CA 1
ATOM 629 C C . ARG A 1 83 ? -2.436 2.265 10.079 1.00 96.31 83 ARG A C 1
ATOM 631 O O . ARG A 1 83 ? -1.685 1.666 10.846 1.00 96.31 83 ARG A O 1
ATOM 638 N N . GLN A 1 84 ? -2.268 2.281 8.762 1.00 96.94 84 GLN A N 1
ATOM 639 C CA . GLN A 1 84 ? -1.232 1.535 8.060 1.00 96.94 84 GLN A CA 1
ATOM 640 C C . GLN A 1 84 ? -1.001 2.127 6.665 1.00 96.94 84 GLN A C 1
ATOM 642 O O . GLN A 1 84 ? -1.899 2.713 6.060 1.00 96.94 84 GLN A O 1
ATOM 647 N N . VAL A 1 85 ? 0.218 1.962 6.157 1.00 97.19 85 VAL A N 1
ATOM 648 C CA . VAL A 1 85 ? 0.576 2.227 4.763 1.00 97.19 85 VAL A CA 1
ATOM 649 C C . VAL A 1 85 ? 0.812 0.906 4.045 1.00 97.19 85 VAL A C 1
ATOM 651 O O . VAL A 1 85 ? 1.559 0.044 4.509 1.00 97.19 85 VAL A O 1
ATOM 654 N N . ASN A 1 86 ? 0.152 0.734 2.913 1.00 96.44 86 ASN A N 1
ATOM 655 C CA . ASN A 1 86 ? 0.465 -0.239 1.890 1.00 96.44 86 ASN A CA 1
ATOM 656 C C . ASN A 1 86 ? 1.377 0.456 0.869 1.00 96.44 86 ASN A C 1
ATOM 658 O O . ASN A 1 86 ? 0.922 1.259 0.054 1.00 96.44 86 ASN A O 1
ATOM 662 N N . ALA A 1 87 ? 2.681 0.238 1.009 1.00 95.31 87 ALA A N 1
ATOM 663 C CA . ALA A 1 87 ? 3.694 0.874 0.183 1.00 95.31 87 ALA A CA 1
ATOM 664 C C . ALA A 1 87 ? 3.709 0.280 -1.228 1.00 95.31 87 ALA A C 1
ATOM 666 O O . ALA A 1 87 ? 3.441 -0.908 -1.418 1.00 95.31 87 ALA A O 1
ATOM 667 N N . HIS A 1 88 ? 4.125 1.085 -2.209 1.00 94.12 88 HIS A N 1
ATOM 668 C CA . HIS A 1 88 ? 4.400 0.579 -3.544 1.00 94.12 88 HIS A CA 1
ATOM 669 C C . HIS A 1 88 ? 5.514 -0.475 -3.488 1.00 94.12 88 HIS A C 1
ATOM 671 O O . HIS A 1 88 ? 5.360 -1.525 -4.105 1.00 94.12 88 HIS A O 1
ATOM 677 N N . GLY A 1 89 ? 6.593 -0.234 -2.736 1.00 89.69 89 GLY A N 1
ATOM 678 C CA . GLY A 1 89 ? 7.580 -1.242 -2.326 1.00 89.69 89 GLY A CA 1
ATOM 679 C C . GLY A 1 89 ? 7.984 -2.271 -3.396 1.00 89.69 89 GLY A C 1
ATOM 680 O O . GLY A 1 89 ? 7.783 -3.470 -3.186 1.00 89.69 89 GLY A O 1
ATOM 681 N N . PRO A 1 90 ? 8.540 -1.856 -4.551 1.00 86.69 90 PRO A N 1
ATOM 682 C CA . PRO A 1 90 ? 8.902 -2.757 -5.645 1.00 86.69 90 PRO A CA 1
ATOM 683 C C . PRO A 1 90 ? 10.204 -3.536 -5.384 1.00 86.69 90 PRO A C 1
ATOM 685 O O . PRO A 1 90 ? 10.701 -4.196 -6.295 1.00 86.69 90 PRO A O 1
ATOM 688 N N . ALA A 1 91 ? 10.770 -3.449 -4.172 1.00 85.94 91 ALA A N 1
ATOM 689 C CA . ALA A 1 91 ? 12.043 -4.055 -3.776 1.00 85.94 91 ALA A CA 1
ATOM 690 C C . ALA A 1 91 ? 13.243 -3.530 -4.585 1.00 85.94 91 ALA A C 1
ATOM 692 O O . ALA A 1 91 ? 14.210 -4.247 -4.856 1.00 85.94 91 ALA A O 1
ATOM 693 N N . THR A 1 92 ? 13.186 -2.257 -4.983 1.00 82.50 92 THR A N 1
ATOM 694 C CA . THR A 1 92 ? 14.313 -1.577 -5.630 1.00 82.50 92 THR A CA 1
ATOM 695 C C . THR A 1 92 ? 14.853 -0.522 -4.685 1.00 82.50 92 THR A C 1
ATOM 697 O O . THR A 1 92 ? 14.106 0.362 -4.269 1.00 82.50 92 THR A O 1
ATOM 700 N N . GLN A 1 93 ? 16.159 -0.556 -4.413 1.00 80.06 93 GLN A N 1
ATOM 701 C CA . GLN A 1 93 ? 16.788 0.308 -3.410 1.00 80.06 93 GLN A CA 1
ATOM 702 C C . GLN A 1 93 ? 16.447 1.796 -3.592 1.00 80.06 93 GLN A C 1
ATOM 704 O O . GLN A 1 93 ? 16.152 2.484 -2.617 1.00 80.06 93 GLN A O 1
ATOM 709 N N . LEU A 1 94 ? 16.445 2.292 -4.835 1.00 78.31 94 LEU A N 1
ATOM 710 C CA . LEU A 1 94 ? 16.140 3.693 -5.126 1.00 78.31 94 LEU A CA 1
ATOM 711 C C . LEU A 1 94 ? 14.678 4.048 -4.815 1.00 78.31 94 LEU A C 1
ATOM 713 O O . LEU A 1 94 ? 14.439 5.037 -4.123 1.00 78.31 94 LEU A O 1
ATOM 717 N N . ASN A 1 95 ? 13.714 3.258 -5.303 1.00 83.00 95 ASN A N 1
ATOM 718 C CA . ASN A 1 95 ? 12.294 3.561 -5.098 1.00 83.00 95 ASN A CA 1
ATOM 719 C C . ASN A 1 95 ? 11.883 3.358 -3.640 1.00 83.00 95 ASN A C 1
ATOM 721 O O . ASN A 1 95 ? 11.184 4.211 -3.106 1.00 83.00 95 ASN A O 1
ATOM 725 N N . ASP A 1 96 ? 12.373 2.307 -2.979 1.00 86.50 96 ASP A N 1
ATOM 726 C CA . ASP A 1 96 ? 12.078 2.052 -1.565 1.00 86.50 96 ASP A CA 1
ATOM 727 C C . ASP A 1 96 ? 12.610 3.204 -0.691 1.00 86.50 96 ASP A C 1
ATOM 729 O O . ASP A 1 96 ? 11.908 3.710 0.183 1.00 86.50 96 ASP A O 1
ATOM 733 N N . THR A 1 97 ? 13.821 3.705 -0.980 1.00 84.44 97 THR A N 1
ATOM 734 C CA . THR A 1 97 ? 14.391 4.876 -0.286 1.00 84.44 97 THR A CA 1
ATOM 735 C C . THR A 1 97 ? 13.588 6.150 -0.561 1.00 84.44 97 THR A C 1
ATOM 737 O O . THR A 1 97 ? 13.342 6.950 0.346 1.00 84.44 97 THR A O 1
ATOM 740 N N . ALA A 1 98 ? 13.186 6.378 -1.815 1.00 84.06 98 ALA A N 1
ATOM 741 C CA . ALA A 1 98 ? 12.403 7.550 -2.195 1.00 84.06 98 ALA A CA 1
ATOM 742 C C . ALA A 1 98 ? 11.019 7.545 -1.527 1.00 84.06 98 ALA A C 1
ATOM 744 O O . ALA A 1 98 ? 10.602 8.564 -0.971 1.00 84.06 98 ALA A O 1
ATOM 745 N N . GLU A 1 99 ? 10.345 6.396 -1.527 1.00 90.00 99 GLU A N 1
ATOM 746 C CA . GLU A 1 99 ? 9.056 6.198 -0.874 1.00 90.00 99 GLU A CA 1
ATOM 747 C C . GLU A 1 99 ? 9.166 6.373 0.645 1.00 90.00 99 GLU A C 1
ATOM 749 O O . GLU A 1 99 ? 8.380 7.118 1.229 1.00 90.00 99 GLU A O 1
ATOM 754 N N . ALA A 1 100 ? 10.192 5.803 1.284 1.00 88.50 100 ALA A N 1
ATOM 755 C CA . ALA A 1 100 ? 10.426 5.982 2.715 1.00 88.50 100 ALA A CA 1
ATOM 756 C C . ALA A 1 100 ? 10.588 7.456 3.110 1.00 88.50 100 ALA A C 1
ATOM 758 O O . ALA A 1 100 ? 9.975 7.932 4.070 1.00 88.50 100 ALA A O 1
ATOM 759 N N . ASN A 1 101 ? 11.368 8.212 2.337 1.00 84.88 101 ASN A N 1
ATOM 760 C CA . ASN A 1 101 ? 11.541 9.644 2.557 1.00 84.88 101 ASN A CA 1
ATOM 761 C C . ASN A 1 101 ? 10.247 10.433 2.316 1.00 84.88 101 ASN A C 1
ATOM 763 O O . ASN A 1 101 ? 9.957 11.373 3.059 1.00 84.88 101 ASN A O 1
ATOM 767 N N . ALA A 1 102 ? 9.459 10.065 1.302 1.00 84.69 102 ALA A N 1
ATOM 768 C CA . ALA A 1 102 ? 8.167 10.689 1.035 1.00 84.69 102 ALA A CA 1
ATOM 769 C C . ALA A 1 102 ? 7.188 10.467 2.197 1.00 84.69 102 ALA A C 1
ATOM 771 O O . ALA A 1 102 ? 6.581 11.426 2.674 1.00 84.69 102 ALA A O 1
ATOM 772 N N . LEU A 1 103 ? 7.110 9.240 2.717 1.00 89.62 103 LEU A N 1
ATOM 773 C CA . LEU A 1 103 ? 6.269 8.899 3.864 1.00 89.62 103 LEU A CA 1
ATOM 774 C C . LEU A 1 103 ? 6.694 9.659 5.125 1.00 89.62 103 LEU A C 1
ATOM 776 O O . LEU A 1 103 ? 5.848 10.237 5.801 1.00 89.62 103 LEU A O 1
ATOM 780 N N . ARG A 1 104 ? 7.995 9.779 5.407 1.00 88.69 104 ARG A N 1
ATOM 781 C CA . ARG A 1 104 ? 8.473 10.617 6.523 1.00 88.69 104 ARG A CA 1
ATOM 782 C C . ARG A 1 104 ? 8.130 12.091 6.362 1.00 88.69 104 ARG A C 1
ATOM 784 O O . ARG A 1 104 ? 7.813 12.759 7.338 1.00 88.69 104 ARG A O 1
ATOM 791 N N . ARG A 1 105 ? 8.183 12.626 5.143 1.00 84.12 105 ARG A N 1
ATOM 792 C CA . ARG A 1 105 ? 7.791 14.020 4.891 1.00 84.12 105 ARG A CA 1
ATOM 793 C C . ARG A 1 105 ? 6.290 14.238 5.072 1.00 84.12 105 ARG A C 1
ATOM 795 O O . ARG A 1 105 ? 5.907 15.308 5.529 1.00 84.12 105 ARG A O 1
ATOM 802 N N . ALA A 1 106 ? 5.471 13.252 4.714 1.00 84.44 106 ALA A N 1
ATOM 803 C CA . ALA A 1 106 ? 4.017 13.328 4.825 1.00 84.44 106 ALA A CA 1
ATOM 804 C C . ALA A 1 106 ? 3.518 13.128 6.266 1.00 84.44 106 ALA A C 1
ATOM 806 O O . ALA A 1 106 ? 2.636 13.856 6.713 1.00 84.44 106 ALA A O 1
ATOM 807 N N . PHE A 1 107 ? 4.095 12.169 6.996 1.00 87.38 107 PHE A N 1
ATOM 808 C CA . PHE A 1 107 ? 3.633 11.763 8.329 1.00 87.38 107 PHE A CA 1
ATOM 809 C C . PHE A 1 107 ? 4.509 12.269 9.487 1.00 87.38 107 PHE A C 1
ATOM 811 O O . PHE A 1 107 ? 4.125 12.152 10.649 1.00 87.38 107 PHE A O 1
ATOM 818 N N . GLY A 1 108 ? 5.675 12.847 9.202 1.00 86.81 108 GLY A N 1
ATOM 819 C CA . GLY A 1 108 ? 6.612 13.332 10.212 1.00 86.81 108 GLY A CA 1
ATOM 820 C C . GLY A 1 108 ? 7.511 12.234 10.789 1.00 86.81 108 GLY A C 1
ATOM 821 O O . GLY A 1 108 ? 7.952 11.320 10.089 1.00 86.81 108 GLY A O 1
ATOM 822 N N . GLU A 1 109 ? 7.847 12.361 12.075 1.00 83.62 109 GLU A N 1
ATOM 823 C CA . GLU A 1 109 ? 8.821 11.488 12.748 1.00 83.62 109 GLU A CA 1
ATOM 824 C C . GLU A 1 109 ? 8.302 10.075 13.016 1.00 83.62 109 GLU A C 1
ATOM 826 O O . GLU A 1 109 ? 9.101 9.144 13.091 1.00 83.62 109 GLU A O 1
ATOM 831 N N . THR A 1 110 ? 6.982 9.907 13.111 1.00 87.56 110 THR A N 1
ATOM 832 C CA . THR A 1 110 ? 6.335 8.626 13.422 1.00 87.56 110 THR A CA 1
ATOM 833 C C . THR A 1 110 ? 5.296 8.259 12.359 1.00 87.56 110 THR A C 1
ATOM 835 O O . THR A 1 110 ? 4.094 8.365 12.620 1.00 87.56 110 THR A O 1
ATOM 838 N N . PRO A 1 111 ? 5.722 7.854 11.147 1.00 92.06 111 PRO A N 1
ATOM 839 C CA . PRO A 1 111 ? 4.812 7.291 10.159 1.00 92.06 111 PRO A CA 1
ATOM 840 C C . PRO A 1 111 ? 4.096 6.043 10.696 1.00 92.06 111 PRO A C 1
ATOM 842 O O . PRO A 1 111 ? 4.654 5.335 11.540 1.00 92.06 111 PRO A O 1
ATOM 845 N N . PRO A 1 112 ? 2.883 5.745 10.204 1.00 95.44 112 PRO A N 1
ATOM 846 C CA . PRO A 1 112 ? 2.184 4.512 10.546 1.00 95.44 112 PRO A CA 1
ATOM 847 C C . PRO A 1 112 ? 2.960 3.270 10.060 1.00 95.44 112 PRO A C 1
ATOM 849 O O . PRO A 1 112 ? 3.802 3.379 9.161 1.00 95.44 112 PRO A O 1
ATOM 852 N N . PRO A 1 113 ? 2.658 2.078 10.610 1.00 96.69 113 PRO A N 1
ATOM 853 C CA . PRO A 1 113 ? 3.251 0.822 10.167 1.00 96.69 113 PRO A CA 1
ATOM 854 C C . PRO A 1 113 ? 3.119 0.599 8.658 1.00 96.69 113 PRO A C 1
ATOM 856 O O . PRO A 1 113 ? 2.063 0.853 8.074 1.00 96.69 113 PRO A O 1
ATOM 859 N N . VAL A 1 114 ? 4.174 0.075 8.038 1.00 96.50 114 VAL A N 1
ATOM 860 C CA . VAL A 1 114 ? 4.267 -0.108 6.586 1.00 96.50 114 VAL A CA 1
ATOM 861 C C . VAL A 1 114 ? 4.282 -1.589 6.223 1.00 96.50 114 VAL A C 1
ATOM 863 O O . VAL A 1 114 ? 5.040 -2.377 6.790 1.00 96.50 114 VAL A O 1
ATOM 866 N N . THR A 1 115 ? 3.467 -1.964 5.240 1.00 96.19 115 THR A N 1
ATOM 867 C CA . THR A 1 115 ? 3.513 -3.268 4.568 1.00 96.19 115 THR A CA 1
ATOM 868 C C . THR A 1 115 ? 3.690 -3.101 3.058 1.00 96.19 115 THR A C 1
ATOM 870 O O . THR A 1 115 ? 3.529 -2.003 2.533 1.00 96.19 115 THR A O 1
ATOM 873 N N . ALA A 1 116 ? 4.038 -4.189 2.375 1.00 94.06 116 ALA A N 1
ATOM 874 C CA . ALA A 1 116 ? 4.292 -4.253 0.939 1.00 94.06 116 ALA A CA 1
ATOM 875 C C . ALA A 1 116 ? 3.929 -5.662 0.413 1.00 94.06 116 ALA A C 1
ATOM 877 O O . ALA A 1 116 ? 4.766 -6.574 0.435 1.00 94.06 116 ALA A O 1
ATOM 878 N N . PRO A 1 117 ? 2.686 -5.874 -0.063 1.00 90.38 117 PRO A N 1
ATOM 879 C CA . PRO A 1 117 ? 2.183 -7.156 -0.552 1.00 90.38 117 PRO A CA 1
ATOM 880 C C . PRO A 1 117 ? 2.990 -7.741 -1.712 1.00 90.38 117 PRO A C 1
ATOM 882 O O . PRO A 1 117 ? 3.032 -8.963 -1.856 1.00 90.38 117 PRO A O 1
ATOM 885 N N . LYS A 1 118 ? 3.696 -6.909 -2.496 1.00 89.44 118 LYS A N 1
ATOM 886 C CA . LYS A 1 118 ? 4.587 -7.362 -3.581 1.00 89.44 118 LYS A CA 1
ATOM 887 C C . LYS A 1 118 ? 5.665 -8.338 -3.109 1.00 89.44 118 LYS A C 1
ATOM 889 O O . LYS A 1 118 ? 6.095 -9.173 -3.898 1.00 89.44 118 LYS A O 1
ATOM 894 N N . GLY A 1 119 ? 6.059 -8.292 -1.832 1.00 81.25 119 GLY A N 1
ATOM 895 C CA . GLY A 1 119 ? 6.987 -9.270 -1.258 1.00 81.25 119 GLY A CA 1
ATOM 896 C C . GLY A 1 119 ? 6.455 -10.710 -1.286 1.00 81.25 119 GLY A C 1
ATOM 897 O O . GLY A 1 119 ? 7.250 -11.646 -1.336 1.00 81.25 119 GLY A O 1
ATOM 898 N N . VAL A 1 120 ? 5.128 -10.887 -1.276 1.00 81.62 120 VAL A N 1
ATOM 899 C CA . VAL A 1 120 ? 4.441 -12.189 -1.361 1.00 81.62 120 VAL A CA 1
ATOM 900 C C . VAL A 1 120 ? 3.892 -12.435 -2.766 1.00 81.62 120 VAL A C 1
ATOM 902 O O . VAL A 1 120 ? 4.067 -13.518 -3.314 1.00 81.62 120 VAL A O 1
ATOM 905 N N . LEU A 1 121 ? 3.220 -11.437 -3.343 1.00 80.81 121 LEU A N 1
ATOM 906 C CA . LEU A 1 121 ? 2.457 -11.569 -4.589 1.00 80.81 121 LEU A CA 1
ATOM 907 C C . LEU A 1 121 ? 3.312 -11.386 -5.851 1.00 80.81 121 LEU A C 1
ATOM 909 O O . LEU A 1 121 ? 2.874 -11.716 -6.951 1.00 80.81 121 LEU A O 1
ATOM 913 N N . GLY A 1 122 ? 4.522 -10.842 -5.707 1.00 76.25 122 GLY A N 1
ATOM 914 C CA . GLY A 1 122 ? 5.299 -10.321 -6.825 1.00 76.25 122 GLY A CA 1
ATOM 915 C C . GLY A 1 122 ? 4.728 -9.007 -7.366 1.00 76.25 122 GLY A C 1
ATOM 916 O O . GLY A 1 122 ? 3.690 -8.507 -6.927 1.00 76.25 122 GLY A O 1
ATOM 917 N N . HIS A 1 123 ? 5.422 -8.411 -8.336 1.00 84.19 123 HIS A N 1
ATOM 918 C CA . HIS A 1 123 ? 4.949 -7.182 -8.965 1.00 84.19 123 HIS A CA 1
ATOM 919 C C . HIS A 1 123 ? 3.978 -7.503 -10.108 1.00 84.19 123 HIS A C 1
ATOM 921 O O . HIS A 1 123 ? 4.387 -7.755 -11.238 1.00 84.19 123 HIS A O 1
ATOM 927 N N . LEU A 1 124 ? 2.675 -7.424 -9.825 1.00 75.81 124 LEU A N 1
ATOM 928 C CA . LEU A 1 124 ? 1.591 -7.752 -10.769 1.00 75.81 124 LEU A CA 1
ATOM 929 C C . LEU A 1 124 ? 1.371 -6.706 -11.884 1.00 75.81 124 LEU A C 1
ATOM 931 O O . LEU A 1 124 ? 0.305 -6.649 -12.493 1.00 75.81 124 LEU A O 1
ATOM 935 N N . MET A 1 125 ? 2.373 -5.865 -12.158 1.00 83.69 125 MET A N 1
ATOM 936 C CA . MET A 1 125 ? 2.355 -4.841 -13.207 1.00 83.69 125 MET A CA 1
ATOM 937 C C . MET A 1 125 ? 1.061 -4.005 -13.176 1.00 83.69 125 MET A C 1
ATOM 939 O O . MET A 1 125 ? 0.739 -3.427 -12.139 1.00 83.69 125 MET A O 1
ATOM 943 N N . GLY A 1 126 ? 0.307 -3.951 -14.281 1.00 75.75 126 GLY A N 1
ATOM 944 C CA . GLY A 1 126 ? -0.935 -3.179 -14.381 1.00 75.75 126 GLY A CA 1
ATOM 945 C C . GLY A 1 126 ? -2.030 -3.601 -13.395 1.00 75.75 126 GLY A C 1
ATOM 946 O O . GLY A 1 126 ? -2.866 -2.777 -13.045 1.00 75.75 126 GLY A O 1
ATOM 947 N N . ALA A 1 127 ? -1.997 -4.838 -12.888 1.00 77.50 127 ALA A N 1
ATOM 948 C CA . ALA A 1 127 ? -2.960 -5.329 -11.903 1.00 77.50 127 ALA A CA 1
ATOM 949 C C . ALA A 1 127 ? -2.564 -5.012 -10.449 1.00 77.50 127 ALA A C 1
ATOM 951 O O . ALA A 1 127 ? -3.393 -5.145 -9.549 1.00 77.50 127 ALA A O 1
ATOM 952 N N . ALA A 1 128 ? -1.319 -4.579 -10.199 1.00 83.12 128 ALA A N 1
ATOM 953 C CA . ALA A 1 128 ? -0.800 -4.393 -8.842 1.00 83.12 128 ALA A CA 1
ATOM 954 C C . ALA A 1 128 ? -1.646 -3.412 -8.021 1.00 83.12 128 ALA A C 1
ATOM 956 O O . ALA A 1 128 ? -2.000 -3.717 -6.889 1.00 83.12 128 ALA A O 1
ATOM 957 N N . GLY A 1 129 ? -2.036 -2.275 -8.610 1.00 84.00 129 GLY A N 1
ATOM 958 C CA . GLY A 1 129 ? -2.833 -1.265 -7.908 1.00 84.00 129 GLY A CA 1
ATOM 959 C C . GLY A 1 129 ? -4.188 -1.789 -7.427 1.00 84.00 129 GLY A C 1
ATOM 960 O O . GLY A 1 129 ? -4.570 -1.521 -6.292 1.00 84.00 129 GLY A O 1
ATOM 961 N N . ALA A 1 130 ? -4.888 -2.567 -8.256 1.00 80.50 130 ALA A N 1
ATOM 962 C CA . ALA A 1 130 ? -6.205 -3.099 -7.915 1.00 80.50 130 ALA A CA 1
ATOM 963 C C . ALA A 1 130 ? -6.108 -4.185 -6.828 1.00 80.50 130 ALA A C 1
ATOM 965 O O . ALA A 1 130 ? -6.778 -4.101 -5.800 1.00 80.50 130 ALA A O 1
ATOM 966 N N . VAL A 1 131 ? -5.210 -5.161 -7.006 1.00 81.50 131 VAL A N 1
ATOM 967 C CA . VAL A 1 131 ? -4.991 -6.250 -6.034 1.00 81.50 131 VAL A CA 1
ATOM 968 C C . VAL A 1 131 ? -4.561 -5.700 -4.669 1.00 81.50 131 VAL A C 1
ATOM 970 O O . VAL A 1 131 ? -5.039 -6.141 -3.624 1.00 81.50 131 VAL A O 1
ATOM 973 N N . GLU A 1 132 ? -3.675 -4.706 -4.661 1.00 90.25 132 GLU A N 1
ATOM 974 C CA . GLU A 1 132 ? -3.185 -4.087 -3.429 1.00 90.25 132 GLU A CA 1
ATOM 975 C C . GLU A 1 132 ? -4.226 -3.181 -2.765 1.00 90.25 132 GLU A C 1
ATOM 977 O O . GLU A 1 132 ? -4.231 -3.082 -1.537 1.00 90.25 132 GLU A O 1
ATOM 982 N N . ALA A 1 133 ? -5.150 -2.590 -3.529 1.00 85.50 133 ALA A N 1
ATOM 983 C CA . ALA A 1 133 ? -6.297 -1.887 -2.963 1.00 85.50 133 ALA A CA 1
ATOM 984 C C . ALA A 1 133 ? -7.223 -2.851 -2.204 1.00 85.50 133 ALA A C 1
ATOM 986 O O . ALA A 1 133 ? -7.592 -2.566 -1.066 1.00 85.50 133 ALA A O 1
ATOM 987 N N . VAL A 1 134 ? -7.517 -4.030 -2.764 1.00 84.69 134 VAL A N 1
ATOM 988 C CA . VAL A 1 134 ? -8.291 -5.075 -2.064 1.00 84.69 134 VAL A CA 1
ATOM 989 C C . VAL A 1 134 ? -7.589 -5.527 -0.782 1.00 84.69 134 VAL A C 1
ATOM 991 O O . VAL A 1 134 ? -8.215 -5.615 0.274 1.00 84.69 134 VAL A O 1
ATOM 994 N N . ALA A 1 135 ? -6.273 -5.751 -0.831 1.00 88.12 135 ALA A N 1
ATOM 995 C CA . ALA A 1 135 ? -5.499 -6.074 0.368 1.00 88.12 135 ALA A CA 1
ATOM 996 C C . ALA A 1 135 ? -5.544 -4.942 1.416 1.00 88.12 135 ALA A C 1
ATOM 998 O O . ALA A 1 135 ? -5.660 -5.205 2.617 1.00 88.12 135 ALA A O 1
ATOM 999 N N . GLY A 1 136 ? -5.481 -3.684 0.971 1.00 90.75 136 GLY A N 1
ATOM 1000 C CA . GLY A 1 136 ? -5.608 -2.499 1.818 1.00 90.75 136 GLY A CA 1
ATOM 1001 C C . GLY A 1 136 ? -6.970 -2.402 2.504 1.00 90.75 136 GLY A C 1
ATOM 1002 O O . GLY A 1 136 ? -7.019 -2.173 3.707 1.00 90.75 136 GLY A O 1
ATOM 1003 N N . LEU A 1 137 ? -8.061 -2.665 1.786 1.00 84.25 137 LEU A N 1
ATOM 1004 C CA . LEU A 1 137 ? -9.425 -2.677 2.331 1.00 84.25 137 LEU A CA 1
ATOM 1005 C C . LEU A 1 137 ? -9.632 -3.777 3.365 1.00 84.25 137 LEU A C 1
ATOM 1007 O O . LEU A 1 137 ? -10.167 -3.529 4.444 1.00 84.25 137 LEU A O 1
ATOM 1011 N N . LEU A 1 138 ? -9.134 -4.981 3.082 1.00 85.75 138 LEU A N 1
ATOM 1012 C CA . LEU A 1 138 ? -9.125 -6.066 4.058 1.00 85.75 1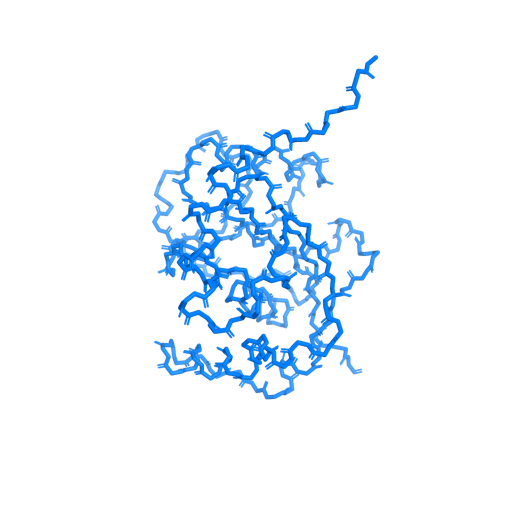38 LEU A CA 1
ATOM 1013 C C . LEU A 1 138 ? -8.364 -5.677 5.327 1.00 85.75 138 LEU A C 1
ATOM 1015 O O . LEU A 1 138 ? -8.791 -6.019 6.430 1.00 85.75 138 LEU A O 1
ATOM 1019 N N . SER A 1 139 ? -7.255 -4.953 5.177 1.00 91.88 139 SER A N 1
ATOM 1020 C CA . SER A 1 139 ? -6.447 -4.477 6.302 1.00 91.88 139 SER A CA 1
ATOM 1021 C C . SER A 1 139 ? -7.177 -3.381 7.087 1.00 91.88 139 SER A C 1
ATOM 1023 O O . SER A 1 139 ? -7.195 -3.427 8.317 1.00 91.88 139 SER A O 1
ATOM 1025 N N . ALA A 1 140 ? -7.845 -2.457 6.387 1.00 88.94 140 ALA A N 1
ATOM 1026 C CA . ALA A 1 140 ? -8.655 -1.380 6.951 1.00 88.94 140 ALA A CA 1
ATOM 1027 C C . ALA A 1 140 ? -9.864 -1.906 7.739 1.00 88.94 140 ALA A C 1
ATOM 1029 O O . ALA A 1 140 ? -10.114 -1.459 8.857 1.00 88.94 140 ALA A O 1
ATOM 1030 N N . SER A 1 141 ? -10.575 -2.896 7.191 1.00 85.81 141 SER A N 1
ATOM 1031 C CA . SER A 1 141 ? -11.733 -3.542 7.822 1.00 85.81 141 SER A CA 1
ATOM 1032 C C . SER A 1 141 ? -11.325 -4.414 9.014 1.00 85.81 141 SER A C 1
ATOM 1034 O O . SER A 1 141 ? -11.863 -4.283 10.113 1.00 85.81 141 SER A O 1
ATOM 1036 N N . ARG A 1 142 ? -10.310 -5.273 8.846 1.00 88.06 142 ARG A N 1
ATOM 1037 C CA . ARG A 1 142 ? -9.906 -6.244 9.881 1.00 88.06 142 ARG A CA 1
ATOM 1038 C C . ARG A 1 142 ? -8.959 -5.665 10.930 1.00 88.06 142 ARG A C 1
ATOM 1040 O O . ARG A 1 142 ? -8.685 -6.326 11.929 1.00 88.06 142 ARG A O 1
ATOM 1047 N N . GLY A 1 143 ? -8.408 -4.476 10.694 1.00 93.69 143 GLY A N 1
ATOM 1048 C CA . GLY A 1 143 ? -7.417 -3.855 11.568 1.00 93.69 143 GLY A CA 1
ATOM 1049 C C . GLY A 1 143 ? -6.111 -4.639 11.672 1.00 93.69 143 GLY A C 1
ATOM 1050 O O . GLY A 1 143 ? -5.476 -4.642 12.731 1.00 93.69 143 GLY A O 1
ATOM 1051 N N . LEU A 1 144 ? -5.719 -5.330 10.600 1.00 94.06 144 LEU A N 1
ATOM 1052 C CA . LEU A 1 144 ? -4.551 -6.209 10.552 1.00 94.06 144 LEU A CA 1
ATOM 1053 C C . LEU A 1 144 ? -3.643 -5.835 9.384 1.00 94.06 144 LEU A C 1
ATOM 1055 O O . LEU A 1 144 ? -4.050 -5.916 8.232 1.00 94.06 144 LEU A O 1
ATOM 1059 N N . ALA A 1 145 ? -2.389 -5.507 9.686 1.00 96.00 145 ALA A N 1
ATOM 1060 C CA . ALA A 1 145 ? -1.349 -5.277 8.695 1.00 96.00 145 ALA A CA 1
ATOM 1061 C C . ALA A 1 145 ? -0.571 -6.583 8.430 1.00 96.00 145 ALA A C 1
ATOM 1063 O O . ALA A 1 145 ? 0.000 -7.142 9.375 1.00 96.00 145 ALA A O 1
ATOM 1064 N N . PRO A 1 146 ? -0.515 -7.092 7.186 1.00 92.75 146 PRO A N 1
ATOM 1065 C CA . PRO A 1 146 ? 0.276 -8.277 6.859 1.00 92.75 146 PRO A CA 1
ATOM 1066 C C . PRO A 1 146 ? 1.785 -7.986 6.943 1.00 92.75 146 PRO A C 1
ATOM 1068 O O . PRO A 1 146 ? 2.202 -6.842 6.745 1.00 92.75 146 PRO A O 1
ATOM 1071 N N . PRO A 1 147 ? 2.632 -8.993 7.216 1.00 91.56 147 PRO A N 1
ATOM 1072 C CA . PRO A 1 147 ? 4.077 -8.811 7.212 1.00 91.56 147 PRO A CA 1
ATOM 1073 C C . PRO A 1 147 ? 4.629 -8.707 5.788 1.00 91.56 147 PRO A C 1
ATOM 1075 O O . PRO A 1 147 ? 4.151 -9.374 4.870 1.00 91.56 147 PRO A O 1
ATOM 1078 N N . VAL A 1 148 ? 5.696 -7.929 5.623 1.00 91.38 148 VAL A N 1
ATOM 1079 C CA . VAL A 1 148 ? 6.499 -7.916 4.398 1.00 91.38 148 VAL A CA 1
ATOM 1080 C C . VAL A 1 148 ? 7.336 -9.191 4.345 1.00 91.38 148 VAL A C 1
ATOM 1082 O O . VAL A 1 148 ? 8.169 -9.442 5.220 1.00 91.38 148 VAL A O 1
ATOM 1085 N N . ALA A 1 149 ? 7.111 -10.015 3.322 1.00 87.19 149 ALA A N 1
ATOM 1086 C CA . ALA A 1 149 ? 7.904 -11.219 3.095 1.00 87.19 149 ALA A CA 1
ATOM 1087 C C . ALA A 1 149 ? 9.311 -10.886 2.578 1.00 87.19 149 ALA A C 1
ATOM 1089 O O . ALA A 1 149 ? 9.532 -9.843 1.965 1.00 87.19 149 ALA A O 1
ATOM 1090 N N . ASN A 1 150 ? 10.262 -11.794 2.822 1.00 83.81 150 ASN A N 1
ATOM 1091 C CA . ASN A 1 150 ? 11.665 -11.688 2.390 1.00 83.81 150 ASN A CA 1
ATOM 1092 C C . ASN A 1 150 ? 12.412 -10.448 2.924 1.00 83.81 150 ASN A C 1
ATOM 1094 O O . ASN A 1 150 ? 13.477 -10.086 2.426 1.00 83.81 150 ASN A O 1
ATOM 1098 N N . HIS A 1 151 ? 11.877 -9.802 3.961 1.00 81.44 151 HIS A N 1
ATOM 1099 C CA . HIS A 1 151 ? 12.519 -8.678 4.630 1.00 81.44 151 HIS A CA 1
AT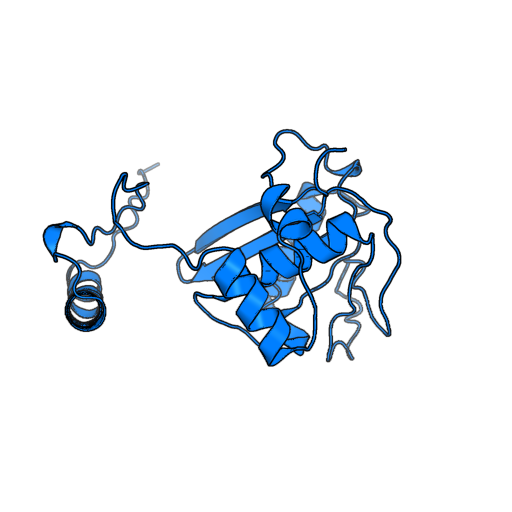OM 1100 C C . HIS A 1 151 ? 13.484 -9.184 5.717 1.00 81.44 151 HIS A C 1
ATOM 1102 O O . HIS A 1 151 ? 13.168 -9.179 6.907 1.00 81.44 151 HIS A O 1
ATOM 1108 N N . GLU A 1 152 ? 14.650 -9.680 5.296 1.00 69.50 152 GLU A N 1
ATOM 1109 C CA . GLU A 1 152 ? 15.685 -10.223 6.197 1.00 69.50 152 GLU A CA 1
ATOM 1110 C C . GLU A 1 152 ? 16.702 -9.161 6.632 1.00 69.50 152 GLU A C 1
ATOM 1112 O O . GLU A 1 152 ? 17.175 -9.163 7.769 1.00 69.50 152 GLU A O 1
ATOM 1117 N N . ASN A 1 153 ? 16.985 -8.204 5.748 1.00 59.22 153 ASN A N 1
ATOM 1118 C CA . ASN A 1 153 ? 17.842 -7.070 6.049 1.00 59.22 153 ASN A CA 1
ATOM 1119 C C . ASN A 1 153 ? 16.993 -5.915 6.563 1.00 59.22 153 ASN A C 1
ATOM 1121 O O . ASN A 1 153 ? 16.517 -5.075 5.797 1.00 59.22 153 ASN A O 1
ATOM 1125 N N . ARG A 1 154 ? 16.870 -5.854 7.892 1.00 56.78 154 ARG A N 1
ATOM 1126 C CA . ARG A 1 154 ? 16.610 -4.601 8.600 1.00 56.78 154 ARG A CA 1
ATOM 1127 C C . ARG A 1 154 ? 17.801 -3.698 8.321 1.00 56.78 154 ARG A C 1
ATOM 1129 O O . ARG A 1 154 ? 18.759 -3.701 9.088 1.00 56.78 154 ARG A O 1
ATOM 1136 N N . ALA A 1 155 ? 17.809 -3.017 7.180 1.00 49.59 155 ALA A N 1
ATOM 1137 C CA . ALA A 1 155 ? 18.793 -1.977 6.969 1.00 49.59 155 ALA A CA 1
ATOM 1138 C C . ALA A 1 155 ? 18.727 -1.072 8.205 1.00 49.59 155 ALA A C 1
ATOM 1140 O O . ALA A 1 155 ? 17.642 -0.610 8.564 1.00 49.59 155 ALA A O 1
ATOM 1141 N N . GLU A 1 156 ? 19.871 -0.825 8.845 1.00 51.91 156 GLU A N 1
ATOM 1142 C CA . GLU A 1 156 ? 20.006 0.219 9.871 1.00 51.91 156 GLU A CA 1
ATOM 1143 C C . GLU A 1 156 ? 19.520 1.591 9.333 1.00 51.91 156 GLU A C 1
ATOM 1145 O O . GLU A 1 156 ? 19.239 2.503 10.105 1.00 51.91 156 GLU A O 1
ATOM 1150 N N . ASP A 1 157 ? 19.318 1.680 8.010 1.00 55.22 157 ASP A N 1
ATOM 1151 C CA . ASP A 1 157 ? 18.907 2.834 7.221 1.00 55.22 157 ASP A CA 1
ATOM 1152 C C . ASP A 1 157 ? 17.426 2.869 6.795 1.00 55.22 157 ASP A C 1
ATOM 1154 O O . ASP A 1 157 ? 17.054 3.798 6.079 1.00 55.22 157 ASP A O 1
ATOM 1158 N N . CYS A 1 158 ? 16.565 1.903 7.156 1.00 67.31 158 CYS A N 1
ATOM 1159 C CA . CYS A 1 158 ? 15.127 2.028 6.864 1.00 67.31 158 CYS A CA 1
ATOM 1160 C C . CYS A 1 158 ? 14.411 2.675 8.058 1.00 67.31 158 CYS A C 1
ATOM 1162 O O . CYS A 1 158 ? 14.116 1.995 9.040 1.00 67.31 158 CYS A O 1
ATOM 1164 N N . PRO A 1 159 ? 14.098 3.981 8.009 1.00 75.44 159 PRO A N 1
ATOM 1165 C CA . PRO A 1 159 ? 13.518 4.685 9.147 1.00 75.44 159 PRO A CA 1
ATOM 1166 C C . PRO A 1 159 ? 12.021 4.410 9.349 1.00 75.44 159 PRO A C 1
ATOM 1168 O O . PRO A 1 159 ? 11.386 5.078 10.163 1.00 75.44 159 PRO A O 1
ATOM 1171 N N . LEU A 1 160 ? 11.437 3.509 8.558 1.00 89.50 160 LEU A N 1
ATOM 1172 C CA . LEU A 1 160 ? 10.026 3.165 8.628 1.00 89.50 160 LEU A CA 1
ATOM 1173 C C . LEU A 1 160 ? 9.806 1.958 9.535 1.00 89.50 160 LEU A C 1
ATOM 1175 O O . LEU A 1 160 ? 10.600 1.018 9.560 1.00 89.50 160 LEU A O 1
ATOM 1179 N N . ASP A 1 161 ? 8.666 1.949 10.214 1.00 93.56 161 ASP A N 1
ATOM 1180 C CA . ASP A 1 161 ? 8.193 0.792 10.965 1.00 93.56 161 ASP A CA 1
ATOM 1181 C C . ASP A 1 161 ? 7.592 -0.255 10.012 1.00 93.56 161 ASP A C 1
ATOM 1183 O O . ASP A 1 161 ? 6.383 -0.308 9.782 1.00 93.56 161 ASP A O 1
ATOM 1187 N N . VAL A 1 162 ? 8.457 -1.072 9.408 1.00 93.56 162 VAL A N 1
ATOM 1188 C CA . VAL A 1 162 ? 8.050 -2.152 8.500 1.00 93.56 162 VAL A CA 1
ATOM 1189 C C . VAL A 1 162 ? 7.514 -3.345 9.297 1.00 93.56 162 VAL A C 1
ATOM 1191 O O . VAL A 1 162 ? 8.170 -3.870 10.205 1.00 93.56 162 VAL A O 1
ATOM 1194 N N . VAL A 1 163 ? 6.324 -3.826 8.936 1.00 94.31 163 VAL A N 1
ATOM 1195 C CA . VAL A 1 163 ? 5.709 -4.999 9.568 1.00 94.31 163 VAL A CA 1
ATOM 1196 C C . VAL A 1 163 ? 6.468 -6.263 9.151 1.00 94.31 163 VAL A C 1
ATOM 1198 O O . VAL A 1 163 ? 6.552 -6.586 7.970 1.00 94.31 163 VAL A O 1
ATOM 1201 N N . THR A 1 164 ? 7.026 -6.996 10.118 1.00 90.94 164 THR A N 1
ATOM 1202 C CA . THR A 1 164 ? 7.869 -8.186 9.890 1.00 90.94 164 THR A CA 1
ATOM 1203 C C . THR A 1 164 ? 7.508 -9.325 10.844 1.00 90.94 164 THR A C 1
ATOM 1205 O O . THR A 1 164 ? 6.899 -9.105 11.892 1.00 90.94 164 THR A O 1
ATOM 1208 N N . GLY A 1 165 ? 7.888 -10.557 10.489 1.00 87.06 165 GLY A N 1
ATOM 1209 C CA . GLY A 1 165 ? 7.708 -11.762 11.310 1.00 87.06 165 GLY A CA 1
ATOM 1210 C C . GLY A 1 165 ? 6.285 -12.330 11.311 1.00 87.06 165 GLY A C 1
ATOM 1211 O O . GLY A 1 165 ? 6.114 -13.531 11.125 1.00 87.06 165 GLY A O 1
ATOM 1212 N N . GLY A 1 166 ? 5.264 -11.486 11.467 1.00 88.38 166 GLY A N 1
ATOM 1213 C CA . GLY A 1 166 ? 3.861 -11.898 11.432 1.00 88.38 166 GLY A CA 1
ATOM 1214 C C . GLY A 1 166 ? 2.892 -10.722 11.287 1.00 88.38 166 GLY A C 1
ATOM 1215 O O . GLY A 1 166 ? 3.321 -9.567 11.355 1.00 88.38 166 GLY A O 1
ATOM 1216 N N . PRO A 1 167 ? 1.589 -10.997 11.081 1.00 92.12 167 PRO A N 1
ATOM 1217 C CA . PRO A 1 167 ? 0.570 -9.956 11.016 1.00 92.12 167 PRO A CA 1
ATOM 1218 C C . PRO A 1 167 ? 0.535 -9.117 12.296 1.00 92.12 167 PRO A C 1
ATOM 1220 O O . PRO A 1 167 ? 0.631 -9.654 13.402 1.00 92.12 167 PRO A O 1
ATOM 1223 N N . ARG A 1 168 ? 0.368 -7.801 12.152 1.00 95.69 168 ARG A N 1
ATOM 1224 C CA . ARG A 1 168 ? 0.304 -6.853 13.268 1.00 95.69 168 ARG A CA 1
ATOM 1225 C C . ARG A 1 168 ? -1.086 -6.245 13.375 1.00 95.69 168 ARG A C 1
ATOM 1227 O O . ARG A 1 168 ? -1.618 -5.736 12.395 1.00 95.69 168 ARG A O 1
ATOM 1234 N N . HIS A 1 169 ? -1.649 -6.243 14.578 1.00 97.31 169 HIS A N 1
ATOM 1235 C CA . HIS A 1 169 ? -2.903 -5.549 14.849 1.00 97.31 169 HIS A CA 1
ATOM 1236 C C . HIS A 1 169 ? -2.678 -4.032 14.901 1.00 97.31 169 HIS A C 1
ATOM 1238 O O . HIS A 1 169 ? -1.907 -3.547 15.729 1.00 97.31 169 HIS A O 1
ATOM 1244 N N . VAL A 1 170 ? -3.361 -3.297 14.026 1.00 95.75 170 VAL A N 1
ATOM 1245 C CA . VAL A 1 170 ? -3.295 -1.829 13.891 1.00 95.75 170 VAL A CA 1
ATOM 1246 C C . VAL A 1 170 ? -4.635 -1.145 14.200 1.00 95.75 170 VAL A C 1
ATOM 1248 O O . VAL A 1 170 ? -4.690 0.078 14.336 1.00 95.75 170 VAL A O 1
ATOM 1251 N N . GLY A 1 171 ? -5.693 -1.940 14.405 1.00 94.75 171 GLY A N 1
ATOM 1252 C CA . GLY A 1 171 ? -7.062 -1.464 14.608 1.00 94.75 171 GLY A CA 1
ATOM 1253 C C . GLY A 1 171 ? -7.741 -1.103 13.288 1.00 94.75 171 GLY A C 1
ATOM 1254 O O . GLY A 1 171 ? -7.077 -0.677 12.346 1.00 94.75 171 GLY A O 1
ATOM 1255 N N . ALA A 1 172 ? -9.057 -1.316 13.211 1.00 92.31 172 ALA A N 1
ATOM 1256 C CA . ALA A 1 172 ? -9.828 -0.981 12.019 1.00 92.31 172 ALA A CA 1
ATOM 1257 C C . ALA A 1 172 ? -9.793 0.535 11.759 1.00 92.31 172 ALA A C 1
ATOM 1259 O O . ALA A 1 172 ? -9.786 1.339 12.701 1.00 92.31 172 ALA A O 1
ATOM 1260 N N . GLY A 1 173 ? -9.743 0.927 10.489 1.00 91.44 173 GLY A N 1
ATOM 1261 C CA . GLY A 1 173 ? -9.684 2.328 10.087 1.00 91.44 173 GLY A CA 1
ATOM 1262 C C . GLY A 1 173 ? -8.911 2.573 8.790 1.00 91.44 173 GLY A C 1
ATOM 1263 O O . GLY A 1 173 ? -8.495 1.622 8.132 1.00 91.44 173 GLY A O 1
ATOM 1264 N N . PRO A 1 174 ? -8.719 3.849 8.419 1.00 91.56 174 PRO A N 1
ATOM 1265 C CA . PRO A 1 174 ? -8.158 4.229 7.127 1.00 91.56 174 PRO A CA 1
ATOM 1266 C C . PRO A 1 174 ? -6.739 3.697 6.875 1.00 91.56 174 PRO A C 1
ATOM 1268 O O . PRO A 1 174 ? -5.866 3.781 7.741 1.00 91.56 174 PRO A O 1
ATOM 1271 N N . VAL A 1 175 ? -6.487 3.213 5.660 1.00 93.25 175 VAL A N 1
ATOM 1272 C CA . VAL A 1 175 ? -5.186 2.730 5.172 1.00 93.25 175 VAL A CA 1
ATOM 1273 C C . VAL A 1 175 ? -4.776 3.520 3.935 1.00 93.25 175 VAL A C 1
ATOM 1275 O O . VAL A 1 175 ? -5.581 3.717 3.030 1.00 93.25 175 VAL A O 1
ATOM 1278 N N . LEU A 1 176 ? -3.516 3.951 3.861 1.00 93.56 176 LEU A N 1
ATOM 1279 C CA . LEU A 1 176 ? -2.956 4.565 2.652 1.00 93.56 176 LEU A CA 1
ATOM 1280 C C . LEU A 1 176 ? -2.387 3.478 1.734 1.00 93.56 176 LEU A C 1
ATOM 1282 O O . LEU A 1 176 ? -1.534 2.723 2.175 1.00 93.56 176 LEU A O 1
ATOM 1286 N N . SER A 1 177 ? -2.783 3.429 0.465 1.00 93.81 177 SER A N 1
ATOM 1287 C CA . SER A 1 177 ? -2.237 2.526 -0.552 1.00 93.81 177 SER A CA 1
ATOM 1288 C C . SER A 1 177 ? -1.546 3.302 -1.669 1.00 93.81 177 SER A C 1
ATOM 1290 O O . SER A 1 177 ? -2.182 4.079 -2.383 1.00 93.81 177 SER A O 1
ATOM 1292 N N . ASN A 1 178 ? -0.245 3.072 -1.837 1.00 91.88 178 ASN A N 1
ATOM 1293 C CA . ASN A 1 178 ? 0.593 3.718 -2.841 1.00 91.88 178 ASN A CA 1
ATOM 1294 C C . ASN A 1 178 ? 0.827 2.799 -4.046 1.00 91.88 178 ASN A C 1
ATOM 1296 O O . ASN A 1 178 ? 1.211 1.641 -3.901 1.00 91.88 178 ASN A O 1
ATOM 1300 N N . SER A 1 179 ? 0.683 3.338 -5.254 1.00 89.00 179 SER A N 1
ATOM 1301 C CA . SER A 1 179 ? 1.036 2.654 -6.497 1.00 89.00 179 SER A CA 1
ATOM 1302 C C . SER A 1 179 ? 1.747 3.615 -7.443 1.00 89.00 179 SER A C 1
ATOM 1304 O O . SER A 1 179 ? 1.162 4.598 -7.903 1.00 89.00 179 SER A O 1
ATOM 1306 N N . PHE A 1 180 ? 3.023 3.350 -7.726 1.00 84.06 180 PHE A N 1
ATOM 1307 C CA . PHE A 1 180 ? 3.873 4.214 -8.543 1.00 84.06 180 PHE A CA 1
ATOM 1308 C C . PHE A 1 180 ? 4.242 3.504 -9.843 1.00 84.06 180 PHE A C 1
ATOM 1310 O O . PHE A 1 180 ? 5.031 2.564 -9.869 1.00 84.06 180 PHE A O 1
ATOM 1317 N N . GLY A 1 181 ? 3.620 3.929 -10.938 1.00 74.44 181 GLY A N 1
ATOM 1318 C CA . GLY A 1 181 ? 3.874 3.395 -12.266 1.00 74.44 181 GLY A CA 1
ATOM 1319 C C . GLY A 1 181 ? 5.136 3.974 -12.906 1.00 74.44 181 GLY A C 1
ATOM 1320 O O . GLY A 1 181 ? 5.594 5.078 -12.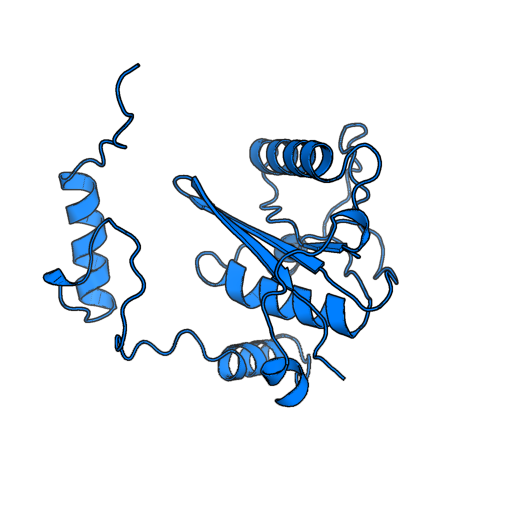589 1.00 74.44 181 GLY A O 1
ATOM 1321 N N . PHE A 1 182 ? 5.669 3.247 -13.888 1.00 70.31 182 PHE A N 1
ATOM 1322 C CA . PHE A 1 182 ? 6.727 3.751 -14.766 1.00 70.31 182 PHE A CA 1
ATOM 1323 C C . PHE A 1 182 ? 6.325 5.084 -15.417 1.00 70.31 182 PHE A C 1
ATOM 1325 O O . PHE A 1 182 ? 5.150 5.333 -15.665 1.00 70.31 182 PHE A O 1
ATOM 1332 N N . GLY A 1 183 ? 7.296 5.963 -15.685 1.00 69.69 183 GLY A N 1
ATOM 1333 C CA . GLY A 1 183 ? 7.031 7.291 -16.268 1.00 69.69 183 GLY A CA 1
ATOM 1334 C C . GLY A 1 183 ? 6.512 8.345 -15.274 1.00 69.69 183 GLY A C 1
ATOM 1335 O O . GLY A 1 183 ? 6.280 9.497 -15.658 1.00 69.69 183 GLY A O 1
ATOM 1336 N N . GLY A 1 184 ? 6.388 7.982 -13.991 1.00 66.62 184 GLY A N 1
ATOM 1337 C CA . GLY A 1 184 ? 5.981 8.885 -12.912 1.00 66.62 184 GLY A CA 1
ATOM 1338 C C . GLY A 1 184 ? 4.466 9.029 -12.760 1.00 66.62 184 GLY A C 1
ATOM 1339 O O . GLY A 1 184 ? 4.003 10.056 -12.263 1.00 66.62 184 GLY A O 1
ATOM 1340 N N . HIS A 1 185 ? 3.697 8.035 -13.209 1.00 73.19 185 HIS A N 1
ATOM 1341 C CA . HIS A 1 185 ? 2.257 7.958 -12.970 1.00 73.19 185 HIS A CA 1
ATOM 1342 C C . HIS A 1 185 ? 2.012 7.407 -11.564 1.00 73.19 185 HIS A C 1
ATOM 1344 O O . HIS A 1 185 ? 2.006 6.197 -11.353 1.00 73.19 185 HIS A O 1
ATOM 1350 N N . ASN A 1 186 ? 1.853 8.307 -10.598 1.00 76.25 186 ASN A N 1
ATOM 1351 C CA . ASN A 1 186 ? 1.722 7.957 -9.188 1.00 76.25 186 ASN A CA 1
ATOM 1352 C C . ASN A 1 186 ? 0.268 8.089 -8.731 1.00 76.25 186 ASN A C 1
ATOM 1354 O O . ASN A 1 186 ? -0.367 9.111 -8.989 1.00 76.25 186 ASN A O 1
ATOM 1358 N N . ALA A 1 187 ? -0.225 7.087 -8.009 1.00 82.31 187 ALA A N 1
ATOM 1359 C CA . ALA A 1 187 ? -1.519 7.099 -7.344 1.00 82.31 187 ALA A CA 1
ATOM 1360 C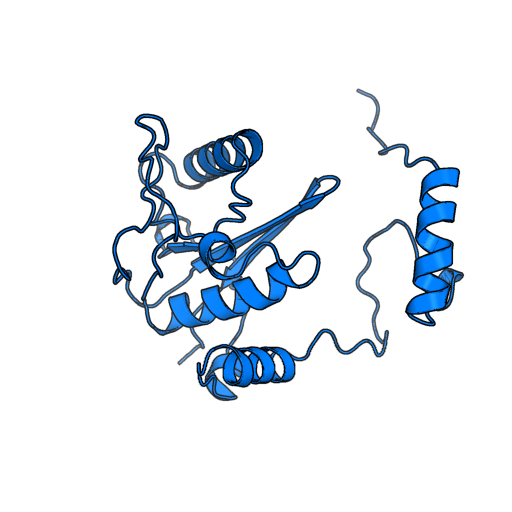 C . ALA A 1 187 ? -1.348 6.775 -5.853 1.00 82.31 187 ALA A C 1
ATOM 1362 O O . ALA A 1 187 ? -0.624 5.850 -5.486 1.00 82.31 187 ALA A O 1
ATOM 1363 N N . CYS A 1 188 ? -2.037 7.534 -5.006 1.00 84.00 188 CYS A N 1
ATOM 1364 C CA . CYS A 1 188 ? -2.138 7.314 -3.567 1.00 84.00 188 CYS A CA 1
ATOM 1365 C C . CYS A 1 188 ? -3.625 7.300 -3.214 1.00 84.00 188 CYS A C 1
ATOM 1367 O O . CYS A 1 188 ? -4.317 8.280 -3.487 1.00 84.00 188 CYS A O 1
ATOM 1369 N N . LEU A 1 189 ? -4.113 6.209 -2.633 1.00 85.88 189 LEU A N 1
ATOM 1370 C CA . LEU A 1 189 ? -5.514 6.052 -2.244 1.00 85.88 189 LEU A CA 1
ATOM 1371 C C . LEU A 1 189 ? -5.613 5.897 -0.733 1.00 85.88 189 LEU A C 1
ATOM 1373 O O . LEU A 1 189 ? -4.877 5.099 -0.162 1.00 85.88 189 LEU A O 1
ATOM 1377 N N . VAL A 1 190 ? -6.533 6.610 -0.090 1.00 85.31 190 VAL A N 1
ATOM 1378 C CA . VAL A 1 190 ? -6.916 6.307 1.292 1.00 85.31 190 VAL A CA 1
ATOM 1379 C C . VAL A 1 190 ? -8.173 5.448 1.256 1.00 85.31 190 VAL A C 1
ATOM 1381 O O . VAL A 1 190 ? -9.181 5.834 0.666 1.00 85.31 190 VAL A O 1
ATOM 1384 N N . LEU A 1 191 ? -8.076 4.267 1.854 1.00 83.94 191 LEU A N 1
ATOM 1385 C CA . LEU A 1 191 ? -9.082 3.214 1.842 1.00 83.94 191 LEU A CA 1
ATOM 1386 C C . LEU A 1 191 ? -9.635 3.061 3.256 1.00 83.94 191 LEU A C 1
ATOM 1388 O O . LEU A 1 191 ? -8.873 2.803 4.189 1.00 83.94 191 LEU A O 1
ATOM 1392 N N . GLY A 1 192 ? -10.939 3.263 3.421 1.00 81.88 192 GLY A N 1
ATOM 1393 C CA . GLY A 1 192 ? -11.624 3.108 4.702 1.00 81.88 192 GLY A CA 1
ATOM 1394 C C . GLY A 1 192 ? -12.276 1.731 4.856 1.00 81.88 192 GLY A C 1
ATOM 1395 O O . GLY A 1 192 ? -12.509 1.052 3.855 1.00 81.88 192 GLY A O 1
ATOM 1396 N N . PRO A 1 193 ? -12.584 1.304 6.095 1.00 77.75 193 PRO A N 1
ATOM 1397 C CA . PRO A 1 193 ? -13.576 0.256 6.300 1.00 77.75 193 PRO A CA 1
ATOM 1398 C C . PRO A 1 193 ? -14.942 0.707 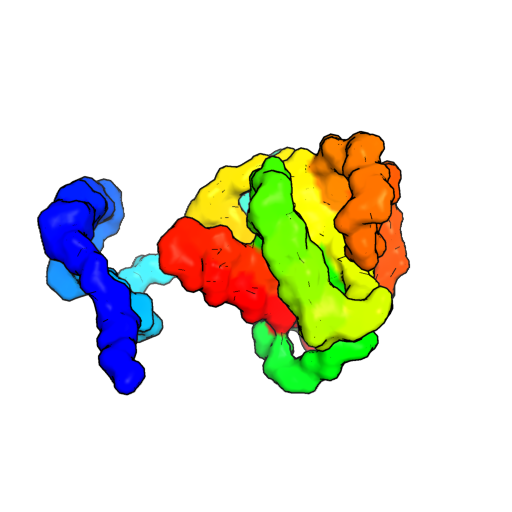5.745 1.00 77.75 193 PRO A C 1
ATOM 1400 O O . PRO A 1 193 ? -15.176 1.916 5.642 1.00 77.75 193 PRO A O 1
ATOM 1403 N N . PRO A 1 194 ? -15.843 -0.235 5.417 1.00 64.44 194 PRO A N 1
ATOM 1404 C CA . PRO A 1 194 ? -17.207 0.103 5.029 1.00 64.44 194 PRO A CA 1
ATOM 1405 C C . PRO A 1 194 ? -17.889 0.954 6.118 1.00 64.44 194 PRO A C 1
ATOM 1407 O O . PRO A 1 194 ? -17.641 0.717 7.307 1.00 64.44 194 PRO A O 1
ATOM 1410 N N . PRO A 1 195 ? -18.714 1.952 5.746 1.00 61.72 195 PRO A N 1
ATOM 1411 C CA . PRO A 1 195 ? -19.517 2.694 6.712 1.00 61.72 195 PRO A CA 1
ATOM 1412 C C . PRO A 1 195 ? -20.484 1.750 7.445 1.00 61.72 195 PRO A C 1
ATOM 1414 O O . PRO A 1 195 ? -21.003 0.810 6.841 1.00 61.72 195 PRO A O 1
ATOM 1417 N N . GLU A 1 196 ? -20.693 2.001 8.742 1.00 56.38 196 GLU A N 1
ATOM 1418 C CA . GLU A 1 196 ? -21.692 1.292 9.566 1.00 56.38 196 GLU A CA 1
ATOM 1419 C C . GLU A 1 196 ? -23.137 1.529 9.096 1.00 56.38 196 GLU A C 1
ATOM 1421 O O . GLU A 1 196 ? -23.449 2.656 8.635 1.00 56.38 196 GLU A O 1
#

Radius of gyration: 18.57 Å; chains: 1; bounding box: 42×48×48 Å

InterPro domains:
  IPR000794 Beta-ketoacyl synthase [PTHR11712] (75-192)
  IPR009081 Phosphopantetheine binding ACP domain [PS50075] (7-85)
  IPR014031 Beta-ketoacyl synthase, C-terminal domain [PF02801] (74-151)
  IPR016039 Thiolase-like [G3DSA:3.40.47.10] (64-193)
  IPR016039 Thiolase-like [SSF53901] (69-193)
  IPR020841 Polyketide synthase, beta-ketoacyl synthase domain [PS52004] (1-193)
  IPR036736 ACP-like superfamily [SSF47336] (11-77)